Protein AF-0000000085165225 (afdb_homodimer)

Solvent-accessible surface area (backbone atoms only — not comparable to full-atom values): 16346 Å² total; per-residue (Å²): 135,84,79,73,73,76,76,68,73,72,65,76,72,66,57,70,46,55,70,82,42,48,64,62,47,50,53,52,46,46,67,72,55,50,45,78,75,79,65,46,76,49,80,53,98,67,24,43,34,37,38,36,24,29,80,88,21,56,35,37,40,34,34,49,60,75,48,52,82,24,38,42,39,34,35,24,72,33,42,73,58,83,55,84,56,50,56,62,51,43,52,52,45,26,41,41,27,50,69,76,41,55,67,34,31,53,18,34,56,91,61,19,35,27,34,36,33,46,43,55,41,54,68,55,32,54,67,53,55,46,46,53,53,49,51,43,41,49,50,28,37,60,40,26,60,52,49,35,56,74,46,65,101,136,80,80,72,74,74,75,67,71,74,65,76,70,66,56,70,48,56,69,82,41,48,65,60,49,50,52,52,46,46,66,72,54,48,45,78,75,78,66,45,76,49,79,54,97,65,24,44,33,36,37,38,24,30,80,88,21,56,34,37,40,33,35,48,59,73,46,51,85,24,37,43,40,34,36,24,72,32,40,73,57,83,54,83,55,51,56,62,51,43,53,50,44,27,40,41,28,51,67,76,42,56,64,33,33,52,18,34,57,92,59,20,36,26,34,37,34,43,42,56,40,54,71,54,31,56,67,52,55,46,47,53,52,50,51,42,40,50,51,29,36,61,41,25,59,53,49,34,57,74,47,66,100

Foldseek 3Di:
DPCPPPPPPPPPPPLQPQLVCLVVLLVVLQVVQADDDDKDWDADCQAIKIWGAHAPWIKMWGWSDRDQQTKIKIKTFQAADDWDCVVVVVVVQVVCQPPVLPQWGWDDDPRTIMIMHMDGNRPDGSVNSSVRNVSRNVVSNVRSVVVCVVTVD/DPCPPPPPPPPPPPLQPQLVCLVVLLVVLQVVAADDDDKDWDADCQAIKIWGAHAPWIKMWGWSDRDQQTKIKIKTFQAADDWDCVVVVVVVQVVCQPPVLPQWGWDDDPRTIMIMHMDGNRPDGSVNSSVRNVSRNVVSNVRSVVVCVVTVD

Sequence (306 aa):
MTMVSEVQPVSPASLDAPLENAVEIIETVISSLHQGDAPLVGQTDSGKIWMFRYGSAEVFVQLSGHTEEDFLTIWSPVLPLPVADELALYRKLLTLNWLTTFEAHFAIAEEQVQVVASRTLGGITAGEISRLITIVATLADDYDDALRAEFKGMTMVSEVQPVSPASLDAPLENAVEIIETVISSLHQGDAPLVGQTDSGKIWMFRYGSAEVFVQLSGHTEEDFLTIWSPVLPLPVADELALYRKLLTLNWLTTFEAHFAIAEEQVQVVASRTLGGITAGEISRLITIVATLADDYDDALRAEFKG

Secondary structure (DSSP, 8-state):
--------------S---GGGHHHHHHHHHHHH--SSPPEEEEETTEEEEEEEETTEEEEEEE--SSTTSEEEEEEEEEESP-TTHHHHHHHHHHHTTTTTTT-EEEEETTEEEEEEEEESTT--HHHHHHHHHHHHHHHHHHHHHHHHHHT-/--------------S---GGGHHHHHHHHHHHH--SSPPEEEEETTEEEEEEEETTEEEEEEE--SSTTSEEEEEEEEEESP-TTHHHHHHHHHHHTTTTTTT-EEEEETTEEEEEEEEESTT--HHHHHHHHHHHHHHHHHHHHHHHHHHT-

Structure (mmCIF, N/CA/C/O backbone):
data_AF-0000000085165225-model_v1
#
loop_
_entity.id
_entity.type
_entity.pdbx_description
1 polymer 'Tll0839 protein'
#
loop_
_atom_site.group_PDB
_atom_site.id
_atom_site.type_symbol
_atom_site.label_atom_id
_atom_site.label_alt_id
_atom_site.label_comp_id
_atom_site.label_asym_id
_atom_site.label_entity_id
_atom_site.label_seq_id
_atom_site.pdbx_PDB_ins_code
_atom_site.Cartn_x
_atom_site.Cartn_y
_atom_site.Cartn_z
_atom_site.occupancy
_atom_site.B_iso_or_equiv
_atom_site.auth_seq_id
_atom_site.auth_comp_id
_atom_site.auth_asym_id
_atom_site.auth_atom_id
_atom_site.pdbx_PDB_model_num
ATOM 1 N N . MET A 1 1 ? -52.688 -17.031 -25.219 1 33.97 1 MET A N 1
ATOM 2 C CA . MET A 1 1 ? -52.312 -16.047 -24.203 1 33.97 1 MET A CA 1
ATOM 3 C C . MET A 1 1 ? -51 -16.391 -23.531 1 33.97 1 MET A C 1
ATOM 5 O O . MET A 1 1 ? -50.875 -17.391 -22.844 1 33.97 1 MET A O 1
ATOM 9 N N . THR A 1 2 ? -49.844 -16.078 -24.25 1 37.28 2 THR A N 1
ATOM 10 C CA . THR A 1 2 ? -48.438 -16.469 -24.016 1 37.28 2 THR A CA 1
ATOM 11 C C . THR A 1 2 ? -47.938 -15.844 -22.719 1 37.28 2 THR A C 1
ATOM 13 O O . THR A 1 2 ? -47.969 -14.617 -22.547 1 37.28 2 THR A O 1
ATOM 16 N N . MET A 1 3 ? -48.094 -16.484 -21.578 1 30.66 3 MET A N 1
ATOM 17 C CA . MET A 1 3 ? -47.656 -16.078 -20.25 1 30.66 3 MET A CA 1
ATOM 18 C C . MET A 1 3 ? -46.188 -15.648 -20.25 1 30.66 3 MET A C 1
ATOM 20 O O . MET A 1 3 ? -45.312 -16.469 -20.438 1 30.66 3 MET A O 1
ATOM 24 N N . VAL A 1 4 ? -45.875 -14.5 -20.891 1 41.03 4 VAL A N 1
ATOM 25 C CA . VAL A 1 4 ? -44.5 -13.961 -20.781 1 41.03 4 VAL A CA 1
ATOM 26 C C . VAL A 1 4 ? -44.125 -13.797 -19.312 1 41.03 4 VAL A C 1
ATOM 28 O O . VAL A 1 4 ? -44.844 -13.156 -18.547 1 41.03 4 VAL A O 1
ATOM 31 N N . SER A 1 5 ? -43.656 -14.812 -18.734 1 38.78 5 SER A N 1
ATOM 32 C CA . SER A 1 5 ? -43.125 -14.758 -17.375 1 38.78 5 SER A CA 1
ATOM 33 C C . SER A 1 5 ? -42.25 -13.531 -17.172 1 38.78 5 SER A C 1
ATOM 35 O O . SER A 1 5 ? -41.406 -13.219 -18.016 1 38.78 5 SER A O 1
ATOM 37 N N . GLU A 1 6 ? -42.719 -12.508 -16.484 1 35.16 6 GLU A N 1
ATOM 38 C CA . GLU A 1 6 ? -42 -11.297 -16.109 1 35.16 6 GLU A CA 1
ATOM 39 C C . GLU A 1 6 ? -40.625 -11.617 -15.562 1 35.16 6 GLU A C 1
ATOM 41 O O . GLU A 1 6 ? -40.469 -12.367 -14.594 1 35.16 6 GLU A O 1
ATOM 46 N N . VAL A 1 7 ? -39.594 -11.602 -16.359 1 37.59 7 VAL A N 1
ATOM 47 C CA . VAL A 1 7 ? -38.219 -11.695 -15.906 1 37.59 7 VAL A CA 1
ATOM 48 C C . VAL A 1 7 ? -38 -10.734 -14.742 1 37.59 7 VAL A C 1
ATOM 50 O O . VAL A 1 7 ? -38.281 -9.539 -14.844 1 37.59 7 VAL A O 1
ATOM 53 N N . GLN A 1 8 ? -38.312 -11.102 -13.57 1 39.06 8 GLN A N 1
ATOM 54 C CA . GLN A 1 8 ? -38 -10.266 -12.406 1 39.06 8 GLN A CA 1
ATOM 55 C C . GLN A 1 8 ? -36.594 -9.711 -12.469 1 39.06 8 GLN A C 1
ATOM 57 O O . GLN A 1 8 ? -35.656 -10.406 -12.883 1 39.06 8 GLN A O 1
ATOM 62 N N . PRO A 1 9 ? -36.469 -8.43 -12.648 1 34.47 9 PRO A N 1
ATOM 63 C CA . PRO A 1 9 ? -35.125 -7.859 -12.641 1 34.47 9 PRO A CA 1
ATOM 64 C C . PRO A 1 9 ? -34.25 -8.438 -11.531 1 34.47 9 PRO A C 1
ATOM 66 O O . PRO A 1 9 ? -34.75 -8.773 -10.453 1 34.47 9 PRO A O 1
ATOM 69 N N . VAL A 1 10 ? -33.281 -9.227 -11.828 1 37.19 10 VAL A N 1
ATOM 70 C CA . VAL A 1 10 ? -32.312 -9.641 -10.828 1 37.19 10 VAL A CA 1
ATOM 71 C C . VAL A 1 10 ? -32.031 -8.484 -9.875 1 37.19 10 VAL A C 1
ATOM 73 O O . VAL A 1 10 ? -32 -7.32 -10.281 1 37.19 10 VAL A O 1
ATOM 76 N N . SER A 1 11 ? -32.719 -8.445 -8.789 1 38.88 11 SER A N 1
ATOM 77 C CA . SER A 1 11 ? -32.344 -7.461 -7.777 1 38.88 11 SER A CA 1
ATOM 78 C C . SER A 1 11 ? -30.859 -7.156 -7.816 1 38.88 11 SER A C 1
ATOM 80 O O . SER A 1 11 ? -30.031 -8.055 -8.047 1 38.88 11 SER A O 1
ATOM 82 N N . PRO A 1 12 ? -30.469 -5.965 -8.094 1 35.5 12 PRO A N 1
ATOM 83 C CA . PRO A 1 12 ? -29.016 -5.719 -8.023 1 35.5 12 PRO A CA 1
ATOM 84 C C . PRO A 1 12 ? -28.359 -6.477 -6.875 1 35.5 12 PRO A C 1
ATOM 86 O O . PRO A 1 12 ? -28.844 -6.438 -5.738 1 35.5 12 PRO A O 1
ATOM 89 N N . ALA A 1 13 ? -27.906 -7.633 -6.988 1 38.22 13 ALA A N 1
ATOM 90 C CA . ALA A 1 13 ? -27.078 -8.281 -5.98 1 38.22 13 ALA A CA 1
ATOM 91 C C . ALA A 1 13 ? -26.359 -7.25 -5.113 1 38.22 13 ALA A C 1
ATOM 93 O O . ALA A 1 13 ? -25.625 -6.406 -5.629 1 38.22 13 ALA A O 1
ATOM 94 N N . SER A 1 14 ? -26.891 -6.598 -4.152 1 39.88 14 SER A N 1
ATOM 95 C CA . SER A 1 14 ? -26.234 -5.641 -3.268 1 39.88 14 SER A CA 1
ATOM 96 C C . SER A 1 14 ? -24.781 -6.008 -3.043 1 39.88 14 SER A C 1
ATOM 98 O O . SER A 1 14 ? -24.469 -7.082 -2.518 1 39.88 14 SER A O 1
ATOM 100 N N . LEU A 1 15 ? -23.875 -5.785 -3.938 1 42.41 15 LEU A N 1
ATOM 101 C CA . LEU A 1 15 ? -22.422 -5.906 -3.932 1 42.41 15 LEU A CA 1
ATOM 102 C C . LEU A 1 15 ? -21.859 -5.691 -2.529 1 42.41 15 LEU A C 1
ATOM 104 O O . LEU A 1 15 ? -20.656 -5.664 -2.34 1 42.41 15 LEU A O 1
ATOM 108 N N . ASP A 1 16 ? -22.688 -5.105 -1.683 1 46.62 16 ASP A N 1
ATOM 109 C CA . ASP A 1 16 ? -22.188 -5.062 -0.314 1 46.62 16 ASP A CA 1
ATOM 110 C C . ASP A 1 16 ? -22.203 -6.453 0.322 1 46.62 16 ASP A C 1
ATOM 112 O O . ASP A 1 16 ? -23.188 -6.844 0.944 1 46.62 16 ASP A O 1
ATOM 116 N N . ALA A 1 17 ? -21.75 -7.426 -0.299 1 52.69 17 ALA A N 1
ATOM 117 C CA . ALA A 1 17 ? -21.734 -8.766 0.287 1 52.69 17 ALA A CA 1
ATOM 118 C C . ALA A 1 17 ? -21.172 -8.742 1.704 1 52.69 17 ALA A C 1
ATOM 120 O O . ALA A 1 17 ? -20.156 -8.086 1.964 1 52.69 17 ALA A O 1
ATOM 121 N N . PRO A 1 18 ? -22 -9.148 2.6 1 61.16 18 PRO A N 1
ATOM 122 C CA . PRO A 1 18 ? -21.484 -9.258 3.967 1 61.16 18 PRO A CA 1
ATOM 123 C C . PRO A 1 18 ? -20.109 -9.922 4.023 1 61.16 18 PRO A C 1
ATOM 125 O O . PRO A 1 18 ? -19.75 -10.703 3.137 1 61.16 18 PRO A O 1
ATOM 128 N N . LEU A 1 19 ? -19.234 -9.375 4.84 1 70.56 19 LEU A N 1
ATOM 129 C CA . LEU A 1 19 ? -17.938 -9.992 5.133 1 70.56 19 LEU A CA 1
ATOM 130 C C . LEU A 1 19 ? -18.031 -11.508 5.047 1 70.56 19 LEU A C 1
ATOM 132 O O . LEU A 1 19 ? -17.062 -12.18 4.684 1 70.56 19 LEU A O 1
ATOM 136 N N . GLU A 1 20 ? -19.312 -11.953 5.066 1 73.44 20 GLU A N 1
ATOM 137 C CA . GLU A 1 20 ? -19.531 -13.398 5.113 1 73.44 20 GLU A CA 1
ATOM 138 C C . GLU A 1 20 ? -19.344 -14.023 3.736 1 73.44 20 GLU A C 1
ATOM 140 O O . GLU A 1 20 ? -19.062 -15.219 3.627 1 73.44 20 GLU A O 1
ATOM 145 N N . ASN A 1 21 ? -19.312 -13.195 2.797 1 90.62 21 ASN A N 1
ATOM 146 C CA . ASN A 1 21 ? -19.234 -13.742 1.447 1 90.62 21 ASN A CA 1
ATOM 147 C C . ASN A 1 21 ? -17.859 -13.516 0.822 1 90.62 21 ASN A C 1
ATOM 149 O O . ASN A 1 21 ? -17.703 -13.672 -0.389 1 90.62 21 ASN A O 1
ATOM 153 N N . ALA A 1 22 ? -16.891 -13.203 1.632 1 96.12 22 ALA A N 1
ATOM 154 C CA . ALA A 1 22 ? -15.57 -12.883 1.107 1 96.12 22 ALA A CA 1
ATOM 155 C C . ALA A 1 22 ? -14.938 -14.102 0.433 1 96.12 22 ALA A C 1
ATOM 157 O O . ALA A 1 22 ? -14.312 -13.977 -0.622 1 96.12 22 ALA A O 1
ATOM 158 N N . VAL A 1 23 ? -15.195 -15.234 0.959 1 96.75 23 VAL A N 1
ATOM 159 C CA . VAL A 1 23 ? -14.625 -16.469 0.427 1 96.75 23 VAL A CA 1
ATOM 160 C C . VAL A 1 23 ? -15.172 -16.719 -0.978 1 96.75 23 VAL A C 1
ATOM 162 O O . VAL A 1 23 ? -14.406 -17 -1.906 1 96.75 23 VAL A O 1
ATOM 165 N N . GLU A 1 24 ? -16.453 -16.609 -1.104 1 96.62 24 GLU A N 1
ATOM 166 C CA . GLU A 1 24 ? -17.078 -16.844 -2.4 1 96.62 24 GLU A CA 1
ATOM 167 C C . GLU A 1 24 ? -16.609 -15.82 -3.436 1 96.62 24 GLU A C 1
ATOM 169 O O . GLU A 1 24 ? -16.375 -16.172 -4.598 1 96.62 24 GLU A O 1
ATOM 174 N N . ILE A 1 25 ? -16.469 -14.617 -3.014 1 97.75 25 ILE A N 1
ATOM 175 C CA . ILE A 1 25 ? -16.031 -13.555 -3.906 1 97.75 25 ILE A CA 1
ATOM 176 C C . ILE A 1 25 ? -14.586 -13.812 -4.352 1 97.75 25 ILE A C 1
ATOM 178 O O . ILE A 1 25 ? -14.273 -13.734 -5.543 1 97.75 25 ILE A O 1
ATOM 182 N N . ILE A 1 26 ? -13.711 -14.172 -3.398 1 98.25 26 ILE A N 1
ATOM 183 C CA . ILE A 1 26 ? -12.312 -14.453 -3.695 1 98.25 26 ILE A CA 1
ATOM 184 C C . ILE A 1 26 ? -12.219 -15.609 -4.691 1 98.25 26 ILE A C 1
ATOM 186 O O . ILE A 1 26 ? -11.508 -15.516 -5.695 1 98.25 26 ILE A O 1
ATOM 190 N N . GLU A 1 27 ? -12.961 -16.609 -4.441 1 97.44 27 GLU A N 1
ATOM 191 C CA . GLU A 1 27 ? -12.914 -17.797 -5.305 1 97.44 27 GLU A CA 1
ATOM 192 C C . GLU A 1 27 ? -13.445 -17.469 -6.699 1 97.44 27 GLU A C 1
ATOM 194 O O . GLU A 1 27 ? -12.914 -17.953 -7.699 1 97.44 27 GLU A O 1
ATOM 199 N N . THR A 1 28 ? -14.445 -16.641 -6.785 1 97.19 28 THR A N 1
ATOM 200 C CA . THR A 1 28 ? -14.984 -16.203 -8.07 1 97.19 28 THR A CA 1
ATOM 201 C C . THR A 1 28 ? -13.945 -15.398 -8.844 1 97.19 28 THR A C 1
ATOM 203 O O . THR A 1 28 ? -13.734 -15.625 -10.039 1 97.19 28 THR A O 1
ATOM 206 N N . VAL A 1 29 ? -13.266 -14.469 -8.148 1 98.25 29 VAL A N 1
ATOM 207 C CA . VAL A 1 29 ? -12.25 -13.633 -8.789 1 98.25 29 VAL A CA 1
ATOM 208 C C . VAL A 1 29 ? -11.086 -14.508 -9.258 1 98.25 29 VAL A C 1
ATOM 210 O O . VAL A 1 29 ? -10.617 -14.375 -10.391 1 98.25 29 VAL A O 1
ATOM 213 N N . ILE A 1 30 ? -10.656 -15.43 -8.422 1 98.12 30 ILE A N 1
ATOM 214 C CA . ILE A 1 30 ? -9.547 -16.312 -8.758 1 98.12 30 ILE A CA 1
ATOM 215 C C . ILE A 1 30 ? -9.898 -17.156 -9.977 1 98.12 30 ILE A C 1
ATOM 217 O O . ILE A 1 30 ? -9.086 -17.328 -10.883 1 98.12 30 ILE A O 1
ATOM 221 N N . SER A 1 31 ? -11.094 -17.656 -10.023 1 96.75 31 SER A N 1
ATOM 222 C CA . SER A 1 31 ? -11.539 -18.484 -11.148 1 96.75 31 SER A CA 1
ATOM 223 C C . SER A 1 31 ? -11.508 -17.688 -12.453 1 96.75 31 SER A C 1
ATOM 225 O O . SER A 1 31 ? -11.227 -18.25 -13.516 1 96.75 31 SER A O 1
ATOM 227 N N . SER A 1 32 ? -11.727 -16.453 -12.367 1 96.75 32 SER A N 1
ATOM 228 C CA . SER A 1 32 ? -11.781 -15.602 -13.555 1 96.75 32 SER A CA 1
ATOM 229 C C . SER A 1 32 ? -10.375 -15.242 -14.031 1 96.75 32 SER A C 1
ATOM 231 O O . SER A 1 32 ? -10.164 -14.977 -15.219 1 96.75 32 SER A O 1
ATOM 233 N N . LEU A 1 33 ? -9.406 -15.219 -13.133 1 97.56 33 LEU A N 1
ATOM 234 C CA . LEU A 1 33 ? -8.078 -14.719 -13.453 1 97.56 33 LEU A CA 1
ATOM 235 C C . LEU A 1 33 ? -7.105 -15.867 -13.711 1 97.56 33 LEU A C 1
ATOM 237 O O . LEU A 1 33 ? -6.098 -15.688 -14.398 1 97.56 33 LEU A O 1
ATOM 241 N N . HIS A 1 34 ? -7.355 -16.938 -13.148 1 94.44 34 HIS A N 1
ATOM 242 C CA . HIS A 1 34 ? -6.418 -18.047 -13.133 1 94.44 34 HIS A CA 1
ATOM 243 C C . HIS A 1 34 ? -6.094 -18.516 -14.547 1 94.44 34 HIS A C 1
ATOM 245 O O . HIS A 1 34 ? -6.992 -18.625 -15.391 1 94.44 34 HIS A O 1
ATOM 251 N N . GLN A 1 35 ? -4.766 -18.75 -14.68 1 91.12 35 GLN A N 1
ATOM 252 C CA . GLN A 1 35 ? -4.266 -19.297 -15.938 1 91.12 35 GLN A CA 1
ATOM 253 C C . GLN A 1 35 ? -3.365 -20.5 -15.688 1 91.12 35 GLN A C 1
ATOM 255 O O . GLN A 1 35 ? -2.328 -20.391 -15.031 1 91.12 35 GLN A O 1
ATOM 260 N N . GLY A 1 36 ? -3.816 -21.703 -16.094 1 85.75 36 GLY A N 1
ATOM 261 C CA . GLY A 1 36 ? -3.016 -22.906 -15.898 1 85.75 36 GLY A CA 1
ATOM 262 C C . GLY A 1 36 ? -3.727 -23.969 -15.086 1 85.75 36 GLY A C 1
ATOM 263 O O . GLY A 1 36 ? -4.934 -24.156 -15.234 1 85.75 36 GLY A O 1
ATOM 264 N N . ASP A 1 37 ? -2.816 -24.656 -14.234 1 82.5 37 ASP A N 1
ATOM 265 C CA . ASP A 1 37 ? -3.381 -25.734 -13.414 1 82.5 37 ASP A CA 1
ATOM 266 C C . ASP A 1 37 ? -4.332 -25.172 -12.359 1 82.5 37 ASP A C 1
ATOM 268 O O . ASP A 1 37 ? -4.234 -24 -11.992 1 82.5 37 ASP A O 1
ATOM 272 N N . ALA A 1 38 ? -5.133 -25.969 -11.898 1 81.5 38 ALA A N 1
ATOM 273 C CA . ALA A 1 38 ? -6.172 -25.562 -10.961 1 81.5 38 ALA A CA 1
ATOM 274 C C . ALA A 1 38 ? -5.574 -24.797 -9.781 1 81.5 38 ALA A C 1
ATOM 276 O O . ALA A 1 38 ? -4.516 -25.172 -9.266 1 81.5 38 ALA A O 1
ATOM 277 N N . PRO A 1 39 ? -6.344 -23.797 -9.383 1 87 39 PRO A N 1
ATOM 278 C CA . PRO A 1 39 ? -5.941 -23.094 -8.164 1 87 39 PRO A CA 1
ATOM 279 C C . PRO A 1 39 ? -5.93 -24 -6.934 1 87 39 PRO A C 1
ATOM 281 O O . PRO A 1 39 ? -6.703 -24.953 -6.863 1 87 39 PRO A O 1
ATOM 284 N N . LEU A 1 40 ? -5.035 -23.641 -6.055 1 89.94 40 LEU A N 1
ATOM 285 C CA . LEU A 1 40 ? -4.93 -24.375 -4.801 1 89.94 40 LEU A CA 1
ATOM 286 C C . LEU A 1 40 ? -5.547 -23.594 -3.65 1 89.94 40 LEU A C 1
ATOM 288 O O . LEU A 1 40 ? -5.48 -22.359 -3.631 1 89.94 40 LEU A O 1
ATOM 292 N N . VAL A 1 41 ? -6.227 -24.297 -2.795 1 93.56 41 VAL A N 1
ATOM 293 C CA . VAL A 1 41 ? -6.789 -23.688 -1.59 1 93.56 41 VAL A CA 1
ATOM 294 C C . VAL A 1 41 ? -6.367 -24.5 -0.364 1 93.56 41 VAL A C 1
ATOM 296 O O . VAL A 1 41 ? -6.297 -25.734 -0.417 1 93.56 41 VAL A O 1
ATOM 299 N N . GLY A 1 42 ? -5.977 -23.734 0.65 1 94.12 42 GLY A N 1
ATOM 300 C CA . GLY A 1 42 ? -5.582 -24.391 1.883 1 94.12 42 GLY A CA 1
ATOM 301 C C . GLY A 1 42 ? -5.91 -23.594 3.125 1 94.12 42 GLY A C 1
ATOM 302 O O . GLY A 1 42 ? -6.578 -22.562 3.045 1 94.12 42 GLY A O 1
ATOM 303 N N . GLN A 1 43 ? -5.598 -24.266 4.305 1 92.69 43 GLN A N 1
ATOM 304 C CA . GLN A 1 43 ? -5.719 -23.656 5.621 1 92.69 43 GLN A CA 1
ATOM 305 C C . GLN A 1 43 ? -4.371 -23.625 6.344 1 92.69 43 GLN A C 1
ATOM 307 O O . GLN A 1 43 ? -3.682 -24.641 6.41 1 92.69 43 GLN A O 1
ATOM 312 N N . THR A 1 44 ? -4.047 -22.391 6.809 1 92.19 44 THR A N 1
ATOM 313 C CA . THR A 1 44 ? -2.834 -22.25 7.609 1 92.19 44 THR A CA 1
ATOM 314 C C . THR A 1 44 ? -3.166 -21.703 9 1 92.19 44 THR A C 1
ATOM 316 O O . THR A 1 44 ? -4.332 -21.453 9.305 1 92.19 44 THR A O 1
ATOM 319 N N . ASP A 1 45 ? -2.182 -21.594 9.789 1 93.19 45 ASP A N 1
ATOM 320 C CA . ASP A 1 45 ? -2.371 -20.984 11.109 1 93.19 45 ASP A CA 1
ATOM 321 C C . ASP A 1 45 ? -2.785 -19.516 10.984 1 93.19 45 ASP A C 1
ATOM 323 O O . ASP A 1 45 ? -3.412 -18.969 11.891 1 93.19 45 ASP A O 1
ATOM 327 N N . SER A 1 46 ? -2.533 -18.984 9.844 1 93.12 46 SER A N 1
ATOM 328 C CA . SER A 1 46 ? -2.809 -17.578 9.625 1 93.12 46 SER A CA 1
ATOM 329 C C . SER A 1 46 ? -4.121 -17.375 8.883 1 93.12 46 SER A C 1
ATOM 331 O O . SER A 1 46 ? -4.461 -16.25 8.5 1 93.12 46 SER A O 1
ATOM 333 N N . GLY A 1 47 ? -4.75 -18.484 8.586 1 95.62 47 GLY A N 1
ATOM 334 C CA . GLY A 1 47 ? -6.047 -18.375 7.934 1 95.62 47 GLY A CA 1
ATOM 335 C C . GLY A 1 47 ? -6.121 -19.125 6.621 1 95.62 47 GLY A C 1
ATOM 336 O O . GLY A 1 47 ? -5.309 -20.016 6.363 1 95.62 47 GLY A O 1
ATOM 337 N N . LYS A 1 48 ? -7.219 -18.859 5.941 1 97.12 48 LYS A N 1
ATOM 338 C CA . LYS A 1 48 ? -7.445 -19.5 4.648 1 97.12 48 LYS A CA 1
ATOM 339 C C . LYS A 1 48 ? -6.543 -18.891 3.574 1 97.12 48 LYS A C 1
ATOM 341 O O . LYS A 1 48 ? -6.355 -17.672 3.523 1 97.12 48 LYS A O 1
ATOM 346 N N . ILE A 1 49 ? -6.012 -19.812 2.693 1 98.31 49 ILE A N 1
ATOM 347 C CA . ILE A 1 49 ? -5.055 -19.328 1.701 1 98.31 49 ILE A CA 1
ATOM 348 C C . ILE A 1 49 ? -5.348 -19.984 0.349 1 98.31 49 ILE A C 1
ATOM 350 O O . ILE A 1 49 ? -5.699 -21.156 0.281 1 98.31 49 ILE A O 1
ATOM 354 N N . TRP A 1 50 ? -5.246 -19.172 -0.738 1 98.06 50 TRP A N 1
ATOM 355 C CA . TRP A 1 50 ? -5.352 -19.609 -2.125 1 98.06 50 TRP A CA 1
ATOM 356 C C . TRP A 1 50 ? -4.062 -19.328 -2.887 1 98.06 50 TRP A C 1
ATOM 358 O O . TRP A 1 50 ? -3.355 -18.359 -2.584 1 98.06 50 TRP A O 1
ATOM 368 N N . MET A 1 51 ? -3.842 -20.172 -3.838 1 98.06 51 MET A N 1
ATOM 369 C CA . MET A 1 51 ? -2.764 -19.953 -4.801 1 98.06 51 MET A CA 1
ATOM 370 C C . MET A 1 51 ? -3.271 -20.109 -6.23 1 98.06 51 MET A C 1
ATOM 372 O O . MET A 1 51 ? -4.008 -21.047 -6.531 1 98.06 51 MET A O 1
ATOM 376 N N . PHE A 1 52 ? -2.924 -19.172 -7.078 1 98.12 52 PHE A N 1
ATOM 377 C CA . PHE A 1 52 ? -3.287 -19.281 -8.484 1 98.12 52 PHE A CA 1
ATOM 378 C C . PHE A 1 52 ? -2.217 -18.656 -9.375 1 98.12 52 PHE A C 1
ATOM 380 O O . PHE A 1 52 ? -1.305 -17.984 -8.883 1 98.12 52 PHE A O 1
ATOM 387 N N . ARG A 1 53 ? -2.355 -18.906 -10.617 1 97.69 53 ARG A N 1
ATOM 388 C CA . ARG A 1 53 ? -1.399 -18.391 -11.594 1 97.69 53 ARG A CA 1
ATOM 389 C C . ARG A 1 53 ? -2.057 -17.375 -12.516 1 97.69 53 ARG A C 1
ATOM 391 O O . ARG A 1 53 ? -3.182 -17.578 -12.977 1 97.69 53 ARG A O 1
ATOM 398 N N . TYR A 1 54 ? -1.334 -16.391 -12.758 1 98.25 54 TYR A N 1
ATOM 399 C CA . TYR A 1 54 ? -1.694 -15.375 -13.742 1 98.25 54 TYR A CA 1
ATOM 400 C C . TYR A 1 54 ? -0.499 -15.008 -14.617 1 98.25 54 TYR A C 1
ATOM 402 O O . TYR A 1 54 ? 0.451 -14.375 -14.148 1 98.25 54 TYR A O 1
ATOM 410 N N . GLY A 1 55 ? -0.581 -15.391 -15.891 1 97.25 55 GLY A N 1
ATOM 411 C CA . GLY A 1 55 ? 0.637 -15.32 -16.688 1 97.25 55 GLY A CA 1
ATOM 412 C C . GLY A 1 55 ? 1.782 -16.125 -16.094 1 97.25 55 GLY A C 1
ATOM 413 O O . GLY A 1 55 ? 1.628 -17.297 -15.789 1 97.25 55 GLY A O 1
ATOM 414 N N . SER A 1 56 ? 2.9 -15.477 -15.906 1 96.38 56 SER A N 1
ATOM 415 C CA . SER A 1 56 ? 4.074 -16.141 -15.359 1 96.38 56 SER A CA 1
ATOM 416 C C . SER A 1 56 ? 4.117 -16.016 -13.836 1 96.38 56 SER A C 1
ATOM 418 O O . SER A 1 56 ? 5.008 -16.578 -13.188 1 96.38 56 SER A O 1
ATOM 420 N N . ALA A 1 57 ? 3.141 -15.383 -13.258 1 97.5 57 ALA A N 1
ATOM 421 C CA . ALA A 1 57 ? 3.209 -15.078 -11.828 1 97.5 57 ALA A CA 1
ATOM 422 C C . ALA A 1 57 ? 2.391 -16.078 -11.016 1 97.5 57 ALA A C 1
ATOM 424 O O . ALA A 1 57 ? 1.279 -16.438 -11.406 1 97.5 57 ALA A O 1
ATOM 425 N N . GLU A 1 58 ? 2.961 -16.516 -9.883 1 97.62 58 GLU A N 1
ATOM 426 C CA . GLU A 1 58 ? 2.217 -17.203 -8.836 1 97.62 58 GLU A CA 1
ATOM 427 C C . GLU A 1 58 ? 1.69 -16.219 -7.797 1 97.62 58 GLU A C 1
ATOM 429 O O . GLU A 1 58 ? 2.463 -15.469 -7.195 1 97.62 58 GLU A O 1
ATOM 434 N N . VAL A 1 59 ? 0.346 -16.25 -7.594 1 98.69 59 VAL A N 1
ATOM 435 C CA . VAL A 1 59 ? -0.276 -15.266 -6.719 1 98.69 59 VAL A CA 1
ATOM 436 C C . VAL A 1 59 ? -0.92 -15.961 -5.523 1 98.69 59 VAL A C 1
ATOM 438 O O . VAL A 1 59 ? -1.567 -17 -5.676 1 98.69 59 VAL A O 1
ATOM 441 N N . PHE A 1 60 ? -0.784 -15.367 -4.359 1 98.75 60 PHE A N 1
ATOM 442 C CA . PHE A 1 60 ? -1.343 -15.883 -3.115 1 98.75 60 PHE A CA 1
ATOM 443 C C . PHE A 1 60 ? -2.385 -14.922 -2.553 1 98.75 60 PHE A C 1
ATOM 445 O O . PHE A 1 60 ? -2.203 -13.703 -2.604 1 98.75 60 PHE A O 1
ATOM 452 N N . VAL A 1 61 ? -3.455 -15.461 -2.064 1 98.81 61 VAL A N 1
ATOM 453 C CA . VAL A 1 61 ? -4.523 -14.727 -1.399 1 98.81 61 VAL A CA 1
ATOM 454 C C . VAL A 1 61 ? -4.805 -15.344 -0.032 1 98.81 61 VAL A C 1
ATOM 456 O O . VAL A 1 61 ? -5.016 -16.547 0.078 1 98.81 61 VAL A O 1
ATOM 459 N N . GLN A 1 62 ? -4.773 -14.469 0.974 1 98.56 62 GLN A N 1
ATOM 460 C CA . GLN A 1 62 ? -4.992 -15.031 2.305 1 98.56 62 GLN A CA 1
ATOM 461 C C . GLN A 1 62 ? -6.023 -14.211 3.08 1 98.56 62 GLN A C 1
ATOM 463 O O . GLN A 1 62 ? -5.984 -12.977 3.066 1 98.56 62 GLN A O 1
ATOM 468 N N . LEU A 1 63 ? -6.938 -14.867 3.637 1 97.88 63 LEU A N 1
ATOM 469 C CA . LEU A 1 63 ? -7.855 -14.32 4.633 1 97.88 63 LEU A CA 1
ATOM 470 C C . LEU A 1 63 ? -7.477 -14.781 6.035 1 97.88 63 LEU A C 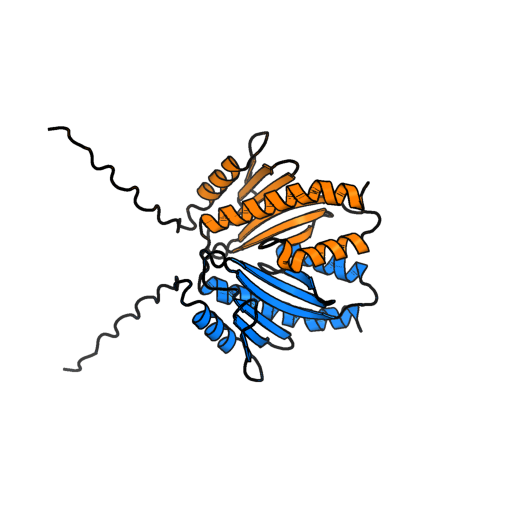1
ATOM 472 O O . LEU A 1 63 ? -7.461 -15.984 6.312 1 97.88 63 LEU A O 1
ATOM 476 N N . SER A 1 64 ? -7.23 -13.781 6.922 1 97.38 64 SER A N 1
ATOM 477 C CA . SER A 1 64 ? -6.785 -14.172 8.258 1 97.38 64 SER A CA 1
ATOM 478 C C . SER A 1 64 ? -7.961 -14.547 9.148 1 97.38 64 SER A C 1
ATOM 480 O O . SER A 1 64 ? -7.777 -15.133 10.211 1 97.38 64 SER A O 1
ATOM 482 N N . GLY A 1 65 ? -9.156 -14.211 8.789 1 95.25 65 GLY A N 1
ATOM 483 C CA . GLY A 1 65 ? -10.406 -14.461 9.5 1 95.25 65 GLY A CA 1
ATOM 484 C C . GLY A 1 65 ? -11.609 -13.812 8.844 1 95.25 65 GLY A C 1
ATOM 485 O O . GLY A 1 65 ? -11.617 -13.609 7.625 1 95.25 65 GLY A O 1
ATOM 486 N N . HIS A 1 66 ? -12.633 -13.57 9.727 1 93.62 66 HIS A N 1
ATOM 487 C CA . HIS A 1 66 ? -13.875 -13.133 9.094 1 93.62 66 HIS A CA 1
ATOM 488 C C . HIS A 1 66 ? -14.461 -11.914 9.812 1 93.62 66 HIS A C 1
ATOM 490 O O . HIS A 1 66 ? -15.617 -11.555 9.586 1 93.62 66 HIS A O 1
ATOM 496 N N . THR A 1 67 ? -13.625 -11.328 10.641 1 95.38 67 THR A N 1
ATOM 497 C CA . THR A 1 67 ? -14.102 -10.133 11.328 1 95.38 67 THR A CA 1
ATOM 498 C C . THR A 1 67 ? -13.562 -8.867 10.656 1 95.38 67 THR A C 1
ATOM 500 O O . THR A 1 67 ? -12.656 -8.938 9.828 1 95.38 67 THR A O 1
ATOM 503 N N . GLU A 1 68 ? -14.062 -7.75 11.055 1 95.38 68 GLU A N 1
ATOM 504 C CA . GLU A 1 68 ? -13.648 -6.477 10.469 1 95.38 68 GLU A CA 1
ATOM 505 C C . GLU A 1 68 ? -12.18 -6.195 10.734 1 95.38 68 GLU A C 1
ATOM 507 O O . GLU A 1 68 ? -11.531 -5.469 9.969 1 95.38 68 GLU A O 1
ATOM 512 N N . GLU A 1 69 ? -11.688 -6.828 11.805 1 95.5 69 GLU A N 1
ATOM 513 C CA . GLU A 1 69 ? -10.312 -6.562 12.195 1 95.5 69 GLU A CA 1
ATOM 514 C C . GLU A 1 69 ? -9.344 -7.516 11.5 1 95.5 69 GLU A C 1
ATOM 516 O O . GLU A 1 69 ? -8.133 -7.301 11.516 1 95.5 69 GLU A O 1
ATOM 521 N N . ASP A 1 70 ? -9.93 -8.523 10.859 1 97.19 70 ASP A N 1
ATOM 522 C CA . ASP A 1 70 ? -9.094 -9.469 10.125 1 97.19 70 ASP A CA 1
ATOM 523 C C . ASP A 1 70 ? -8.625 -8.859 8.797 1 97.19 70 ASP A C 1
ATOM 525 O O . ASP A 1 70 ? -9.148 -7.836 8.359 1 97.19 70 ASP A O 1
ATOM 529 N N . PHE A 1 71 ? -7.605 -9.516 8.164 1 97.75 71 PHE A N 1
ATOM 530 C CA . PHE A 1 71 ? -6.965 -8.93 6.996 1 97.75 71 PHE A CA 1
ATOM 531 C C . PHE A 1 71 ? -7.18 -9.805 5.766 1 97.75 71 PHE A C 1
ATOM 533 O O . PHE A 1 71 ? -7.211 -11.031 5.867 1 97.75 71 PHE A O 1
ATOM 540 N N . LEU A 1 72 ? -7.332 -9.125 4.637 1 98.44 72 LEU A N 1
ATOM 541 C CA . LEU A 1 72 ? -7.055 -9.695 3.322 1 98.44 72 LEU A CA 1
ATOM 542 C C . LEU A 1 72 ? -5.66 -9.305 2.846 1 98.44 72 LEU A C 1
ATOM 544 O O . LEU A 1 72 ? -5.332 -8.117 2.773 1 98.44 72 LEU A O 1
ATOM 548 N N . THR A 1 73 ? -4.828 -10.297 2.594 1 98.88 73 THR A N 1
ATOM 549 C CA . THR A 1 73 ? -3.488 -10.078 2.066 1 98.88 73 THR A CA 1
ATOM 550 C C . THR A 1 73 ? -3.299 -10.812 0.743 1 98.88 73 THR A C 1
ATOM 552 O O . THR A 1 73 ? -3.58 -12.008 0.645 1 98.88 73 THR A O 1
ATOM 555 N N . ILE A 1 74 ? -2.9 -10.094 -0.299 1 98.94 74 ILE A N 1
ATOM 556 C CA . ILE A 1 74 ? -2.557 -10.656 -1.602 1 98.94 74 ILE A CA 1
ATOM 557 C C . ILE A 1 74 ? -1.091 -10.367 -1.917 1 98.94 74 ILE A C 1
ATOM 559 O O . ILE A 1 74 ? -0.62 -9.242 -1.721 1 98.94 74 ILE A O 1
ATOM 563 N N . TRP A 1 75 ? -0.323 -11.375 -2.338 1 98.94 75 TRP A N 1
ATOM 564 C CA . TRP A 1 75 ? 1.063 -11.078 -2.682 1 98.94 75 TRP A CA 1
ATOM 565 C C . TRP A 1 75 ? 1.588 -12.055 -3.727 1 98.94 75 TRP A C 1
ATOM 567 O O . TRP A 1 75 ? 0.934 -13.055 -4.035 1 98.94 75 TRP A O 1
ATOM 577 N N . SER A 1 76 ? 2.689 -11.742 -4.289 1 98.94 76 SER A N 1
ATOM 578 C CA . SER A 1 76 ? 3.387 -12.57 -5.266 1 98.94 76 SER A CA 1
ATOM 579 C C . SER A 1 76 ? 4.895 -12.344 -5.203 1 98.94 76 SER A C 1
ATOM 581 O O . SER A 1 76 ? 5.359 -11.203 -5.203 1 98.94 76 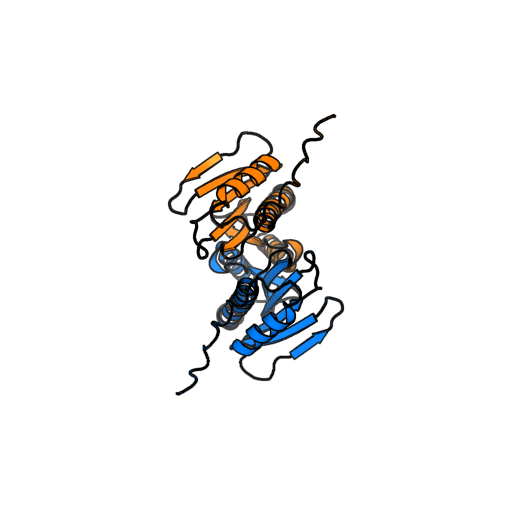SER A O 1
ATOM 583 N N . PRO A 1 77 ? 5.625 -13.43 -5.086 1 98.88 77 PRO A N 1
ATOM 584 C CA . PRO A 1 77 ? 7.07 -13.281 -5.273 1 98.88 77 PRO A CA 1
ATOM 585 C C . PRO A 1 77 ? 7.449 -12.93 -6.711 1 98.88 77 PRO A C 1
ATOM 587 O O . PRO A 1 77 ? 6.977 -13.57 -7.652 1 98.88 77 PRO A O 1
ATOM 590 N N . VAL A 1 78 ? 8.391 -11.906 -6.875 1 98.75 78 VAL A N 1
ATOM 591 C CA . VAL A 1 78 ? 8.648 -11.469 -8.242 1 98.75 78 VAL A CA 1
ATOM 592 C C . VAL A 1 78 ? 10.141 -11.578 -8.547 1 98.75 78 VAL A C 1
ATOM 594 O O . VAL A 1 78 ? 10.539 -11.625 -9.719 1 98.75 78 VAL A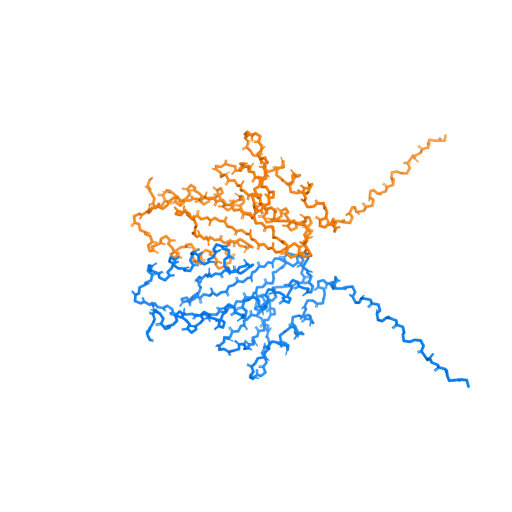 O 1
ATOM 597 N N . LEU A 1 79 ? 11.008 -11.672 -7.543 1 98.81 79 LEU A N 1
ATOM 598 C CA . LEU A 1 79 ? 12.438 -11.758 -7.797 1 98.81 79 LEU A CA 1
ATOM 599 C C . LEU A 1 79 ? 13.18 -12.281 -6.57 1 98.81 79 LEU A C 1
ATOM 601 O O . LEU A 1 79 ? 13.188 -11.641 -5.52 1 98.81 79 LEU A O 1
ATOM 605 N N . PRO A 1 80 ? 13.852 -13.438 -6.656 1 98.62 80 PRO A N 1
ATOM 606 C CA . PRO A 1 80 ? 14.672 -13.906 -5.539 1 98.62 80 PRO A CA 1
ATOM 607 C C . PRO A 1 80 ? 15.922 -13.062 -5.32 1 98.62 80 PRO A C 1
ATOM 609 O O . PRO A 1 80 ? 16.531 -12.602 -6.289 1 98.62 80 PRO A O 1
ATOM 612 N N . LEU A 1 81 ? 16.281 -12.852 -4.137 1 98.5 81 LEU A N 1
ATOM 613 C CA . LEU A 1 81 ? 17.5 -12.164 -3.74 1 98.5 81 LEU A CA 1
ATOM 614 C C . LEU A 1 81 ? 18.578 -13.156 -3.309 1 98.5 81 LEU A C 1
ATOM 616 O O . LEU A 1 81 ? 18.25 -14.266 -2.877 1 98.5 81 LEU A O 1
ATOM 620 N N . PRO A 1 82 ? 19.875 -12.844 -3.422 1 97.69 82 PRO A N 1
ATOM 621 C CA . PRO A 1 82 ? 20.453 -11.547 -3.791 1 97.69 82 PRO A CA 1
ATOM 622 C C . PRO A 1 82 ? 20.594 -11.367 -5.301 1 97.69 82 PRO A C 1
ATOM 624 O O . PRO A 1 82 ? 20.438 -12.336 -6.055 1 97.69 82 PRO A O 1
ATOM 627 N N . VAL A 1 83 ? 20.719 -10.148 -5.711 1 97.94 83 VAL A N 1
ATOM 628 C CA . VAL A 1 83 ? 21.062 -9.789 -7.078 1 97.94 83 VAL A CA 1
ATOM 629 C C . VAL A 1 83 ? 22.344 -8.938 -7.074 1 97.94 83 VAL A C 1
ATOM 631 O O . VAL A 1 83 ? 22.812 -8.531 -6.016 1 97.94 83 VAL A O 1
ATOM 634 N N . ALA A 1 84 ? 22.938 -8.641 -8.234 1 94.69 84 ALA A N 1
ATOM 635 C CA . ALA A 1 84 ? 24.234 -7.984 -8.352 1 94.69 84 ALA A CA 1
ATOM 636 C C . ALA A 1 84 ? 24.141 -6.527 -7.906 1 94.69 84 ALA A C 1
ATOM 638 O O . ALA A 1 84 ? 25 -6.055 -7.148 1 94.69 84 ALA A O 1
ATOM 639 N N . ASP A 1 85 ? 23.172 -5.785 -8.305 1 97.88 85 ASP A N 1
ATOM 640 C CA . ASP A 1 85 ? 23.047 -4.371 -7.969 1 97.88 85 ASP A CA 1
ATOM 641 C C . ASP A 1 85 ? 21.781 -4.117 -7.145 1 97.88 85 ASP A C 1
ATOM 643 O O . ASP A 1 85 ? 20.828 -3.518 -7.637 1 97.88 85 ASP A O 1
ATOM 647 N N . GLU A 1 86 ? 21.906 -4.406 -5.875 1 98.56 86 GLU A N 1
ATOM 648 C CA . GLU A 1 86 ? 20.75 -4.32 -4.988 1 98.56 86 GLU A CA 1
ATOM 649 C C . GLU A 1 86 ? 20.391 -2.867 -4.699 1 98.56 86 GLU A C 1
ATOM 651 O O . GLU A 1 86 ? 19.219 -2.541 -4.516 1 98.56 86 GLU A O 1
ATOM 656 N N . LEU A 1 87 ? 21.391 -1.98 -4.605 1 98.69 87 LEU A N 1
ATOM 657 C CA . LEU A 1 87 ? 21.094 -0.572 -4.371 1 98.69 87 LEU A CA 1
ATOM 658 C C . LEU A 1 87 ? 20.188 -0.017 -5.465 1 98.69 87 LEU A C 1
ATOM 660 O O . LEU A 1 87 ? 19.172 0.62 -5.172 1 98.69 87 LEU A O 1
ATOM 664 N N . ALA A 1 88 ? 20.547 -0.285 -6.711 1 98.69 88 ALA A N 1
ATOM 665 C CA . ALA A 1 88 ? 19.75 0.182 -7.844 1 98.69 88 ALA A CA 1
ATOM 666 C C . ALA A 1 88 ? 18.375 -0.46 -7.836 1 98.69 88 ALA A C 1
ATOM 668 O O . ALA A 1 88 ? 17.375 0.206 -8.109 1 98.69 88 ALA A O 1
ATOM 669 N N . LEU A 1 89 ? 18.281 -1.771 -7.559 1 98.88 89 LEU A N 1
ATOM 670 C CA . LEU A 1 89 ? 17 -2.486 -7.5 1 98.88 89 LEU A CA 1
ATOM 671 C C . LEU A 1 89 ? 16.078 -1.875 -6.449 1 98.88 89 LEU A C 1
ATOM 673 O O . LEU A 1 89 ? 14.93 -1.557 -6.742 1 98.88 89 LEU A O 1
ATOM 677 N N . TYR A 1 90 ? 16.656 -1.69 -5.266 1 98.94 90 TYR A N 1
ATOM 678 C CA . TYR A 1 90 ? 15.812 -1.227 -4.164 1 98.94 90 TYR A CA 1
ATOM 679 C C . TYR A 1 90 ? 15.328 0.198 -4.406 1 98.94 90 TYR A C 1
ATOM 681 O O . TYR A 1 90 ? 14.18 0.532 -4.109 1 98.94 90 TYR A O 1
ATOM 689 N N . ARG A 1 91 ? 16.172 1.048 -4.926 1 98.88 91 ARG A N 1
ATOM 690 C CA . ARG A 1 91 ? 15.75 2.404 -5.262 1 98.88 91 ARG A CA 1
ATOM 691 C C . ARG A 1 91 ? 14.625 2.393 -6.289 1 98.88 91 ARG A C 1
ATOM 693 O O . ARG A 1 91 ? 13.664 3.152 -6.172 1 98.88 91 ARG A O 1
ATOM 700 N N . LYS A 1 92 ? 14.742 1.547 -7.289 1 98.88 92 LYS A N 1
ATOM 701 C CA . LYS A 1 92 ? 13.711 1.417 -8.312 1 98.88 92 LYS A CA 1
ATOM 702 C C . LYS A 1 92 ? 12.383 0.989 -7.699 1 98.88 92 LYS A C 1
ATOM 704 O O . LYS A 1 92 ? 11.336 1.575 -7.992 1 98.88 92 LYS A O 1
ATOM 709 N N . LEU A 1 93 ? 12.445 -0.028 -6.855 1 98.94 93 LEU A N 1
ATOM 710 C CA . LEU A 1 93 ? 11.234 -0.555 -6.234 1 98.94 93 LEU A CA 1
ATOM 711 C C . LEU A 1 93 ? 10.547 0.509 -5.383 1 98.94 93 LEU A C 1
ATOM 713 O O . LEU A 1 93 ? 9.328 0.669 -5.441 1 98.94 93 LEU A O 1
ATOM 717 N N . LEU A 1 94 ? 11.328 1.288 -4.586 1 98.94 94 LEU A N 1
ATOM 718 C CA . LEU A 1 94 ? 10.773 2.316 -3.713 1 98.94 94 LEU A CA 1
ATOM 719 C C . LEU A 1 94 ? 10.227 3.482 -4.527 1 98.94 94 LEU A C 1
ATOM 721 O O . LEU A 1 94 ? 9.234 4.109 -4.133 1 98.94 94 LEU A O 1
ATOM 725 N N . THR A 1 95 ? 10.836 3.734 -5.625 1 98.94 95 THR A N 1
ATOM 726 C CA . THR A 1 95 ? 10.336 4.77 -6.52 1 98.94 95 THR A CA 1
ATOM 727 C C . THR A 1 95 ? 9.016 4.344 -7.156 1 98.94 95 THR A C 1
ATOM 729 O O . THR A 1 95 ? 8.07 5.133 -7.23 1 98.94 95 THR A O 1
ATOM 732 N N . LEU A 1 96 ? 8.906 3.094 -7.574 1 98.88 96 LEU A N 1
ATOM 733 C CA . LEU A 1 96 ? 7.66 2.568 -8.117 1 98.88 96 LEU A CA 1
ATOM 734 C C . LEU A 1 96 ? 6.555 2.596 -7.066 1 98.88 96 LEU A C 1
ATOM 736 O O . LEU A 1 96 ? 5.387 2.803 -7.398 1 98.88 96 LEU A O 1
ATOM 740 N N . ASN A 1 97 ? 6.918 2.393 -5.785 1 98.94 97 ASN A N 1
ATOM 741 C CA . ASN A 1 97 ? 5.969 2.324 -4.68 1 98.94 97 ASN A CA 1
ATOM 742 C C . ASN A 1 97 ? 5.277 3.666 -4.449 1 98.94 97 ASN A C 1
ATOM 744 O O . ASN A 1 97 ? 4.289 3.742 -3.717 1 98.94 97 ASN A O 1
ATOM 748 N N . TRP A 1 98 ? 5.75 4.707 -5.02 1 98.31 98 TRP A N 1
ATOM 749 C CA . TRP A 1 98 ? 5.016 5.957 -4.863 1 98.31 98 TRP A CA 1
ATOM 750 C C . TRP A 1 98 ? 3.602 5.832 -5.414 1 98.31 98 TRP A C 1
ATOM 752 O O . TRP A 1 98 ? 2.676 5.469 -4.688 1 98.31 98 TRP A O 1
ATOM 762 N N . LEU A 1 99 ? 3.408 5.977 -6.672 1 96.81 99 LEU A N 1
ATOM 763 C CA . LEU A 1 99 ? 2.016 5.941 -7.102 1 96.81 99 LEU A CA 1
ATOM 764 C C . LEU A 1 99 ? 1.835 4.98 -8.273 1 96.81 99 LEU A C 1
ATOM 766 O O . LEU A 1 99 ? 0.706 4.648 -8.641 1 96.81 99 LEU A O 1
ATOM 770 N N . THR A 1 100 ? 2.877 4.32 -8.711 1 97.56 100 THR A N 1
ATOM 771 C CA . THR A 1 100 ? 2.814 3.461 -9.883 1 97.56 100 THR A CA 1
ATOM 772 C C . THR A 1 100 ? 2.168 2.121 -9.539 1 97.56 100 THR A C 1
ATOM 774 O O . THR A 1 100 ? 1.632 1.441 -10.414 1 97.56 100 THR A O 1
ATOM 777 N N . THR A 1 101 ? 2.125 1.723 -8.273 1 98.56 101 THR A N 1
ATOM 778 C CA . THR A 1 101 ? 1.678 0.392 -7.879 1 98.56 101 THR A CA 1
ATOM 779 C C . THR A 1 101 ? 0.245 0.436 -7.355 1 98.56 101 THR A C 1
ATOM 781 O O . THR A 1 101 ? -0.254 -0.551 -6.812 1 98.56 101 THR A O 1
ATOM 784 N N . PHE A 1 102 ? -0.394 1.586 -7.457 1 97.81 102 PHE A N 1
ATOM 785 C CA . PHE A 1 102 ? -1.776 1.738 -7.02 1 97.81 102 PHE A CA 1
ATOM 786 C C . PHE A 1 102 ? -1.928 1.339 -5.555 1 97.81 102 PHE A C 1
ATOM 788 O O . PHE A 1 102 ? -1.241 1.877 -4.688 1 97.81 102 PHE A O 1
ATOM 795 N N . GLU A 1 103 ? -2.848 0.443 -5.211 1 98.56 103 GLU A N 1
ATOM 796 C CA . GLU A 1 103 ? -3.127 0.04 -3.834 1 98.56 103 GLU A CA 1
ATOM 797 C C . GLU A 1 103 ? -2.15 -1.037 -3.367 1 98.56 103 GLU A C 1
ATOM 799 O O . GLU A 1 103 ? -2.219 -1.488 -2.221 1 98.56 103 GLU A O 1
ATOM 804 N N . ALA A 1 104 ? -1.254 -1.448 -4.219 1 98.94 104 ALA A N 1
ATOM 805 C CA . ALA A 1 104 ? -0.229 -2.428 -3.867 1 98.94 104 ALA A CA 1
ATOM 806 C C . ALA A 1 104 ? 1.135 -1.762 -3.711 1 98.94 104 ALA A C 1
ATOM 808 O O . ALA A 1 104 ? 1.236 -0.533 -3.711 1 98.94 104 ALA A O 1
ATOM 809 N N . HIS A 1 105 ? 2.143 -2.535 -3.336 1 98.94 105 HIS A N 1
ATOM 810 C CA . HIS A 1 105 ? 3.51 -2.029 -3.258 1 98.94 105 HIS A CA 1
ATOM 811 C C . HIS A 1 105 ? 4.52 -3.174 -3.229 1 98.94 105 HIS A C 1
ATOM 813 O O . HIS A 1 105 ? 4.16 -4.316 -2.936 1 98.94 105 HIS A O 1
ATOM 819 N N . PHE A 1 106 ? 5.719 -2.832 -3.613 1 99 106 PHE A N 1
ATOM 820 C CA . PHE A 1 106 ? 6.816 -3.785 -3.504 1 99 106 PHE A CA 1
ATOM 821 C C . PHE A 1 106 ? 7.344 -3.838 -2.074 1 99 106 PHE A C 1
ATOM 823 O O . PHE A 1 106 ? 7.391 -2.816 -1.386 1 99 106 PHE A O 1
ATOM 830 N N . ALA A 1 107 ? 7.77 -4.988 -1.685 1 99 107 ALA A N 1
ATOM 831 C CA . ALA A 1 107 ? 8.352 -5.273 -0.375 1 99 107 ALA A CA 1
ATOM 832 C C . ALA A 1 107 ? 9.398 -6.383 -0.47 1 99 107 ALA A C 1
ATOM 834 O O . ALA A 1 107 ? 9.609 -6.949 -1.544 1 99 107 ALA A O 1
ATOM 835 N N . ILE A 1 108 ? 10.062 -6.578 0.611 1 98.94 108 ILE A N 1
ATOM 836 C CA . ILE A 1 108 ? 10.969 -7.723 0.714 1 98.94 108 ILE A CA 1
ATOM 837 C C . ILE A 1 108 ? 10.539 -8.609 1.88 1 98.94 108 ILE A C 1
ATOM 839 O O . ILE A 1 108 ? 10.289 -8.125 2.984 1 98.94 108 ILE A O 1
ATOM 843 N N . ALA A 1 109 ? 10.375 -9.844 1.67 1 98.75 109 ALA A N 1
ATOM 844 C CA . ALA A 1 109 ? 10.117 -10.883 2.656 1 98.75 109 ALA A CA 1
ATOM 845 C C . ALA A 1 109 ? 10.633 -12.242 2.174 1 98.75 109 ALA A C 1
ATOM 847 O O . ALA A 1 109 ? 10.562 -12.547 0.982 1 98.75 109 ALA A O 1
ATOM 848 N N . GLU A 1 110 ? 11.203 -12.992 3.104 1 98.06 110 GLU A N 1
ATOM 849 C CA . GLU A 1 110 ? 11.703 -14.328 2.797 1 98.06 110 GLU A CA 1
ATOM 850 C C . GLU A 1 110 ? 12.742 -14.289 1.68 1 98.06 110 GLU A C 1
ATOM 852 O O . GLU A 1 110 ? 12.727 -15.133 0.78 1 98.06 110 GLU A O 1
ATOM 857 N N . GLU A 1 111 ? 13.523 -13.328 1.646 1 98.38 111 GLU A N 1
ATOM 858 C CA . GLU A 1 111 ? 14.625 -13.125 0.709 1 98.38 111 GLU A CA 1
ATOM 859 C C . GLU A 1 111 ? 14.117 -13.078 -0.732 1 98.38 111 GLU A C 1
ATOM 861 O O . GLU A 1 111 ? 14.773 -13.602 -1.638 1 98.38 111 GLU A O 1
ATOM 866 N N . GLN A 1 112 ? 12.922 -12.492 -0.877 1 98.44 112 GLN A N 1
ATOM 867 C CA . GLN A 1 112 ? 12.305 -12.25 -2.176 1 98.44 112 GLN A CA 1
ATOM 868 C C . GLN A 1 112 ? 11.703 -10.844 -2.24 1 98.44 112 GLN A C 1
ATOM 870 O O . GLN A 1 112 ? 11.156 -10.352 -1.253 1 98.44 112 GLN A O 1
ATOM 875 N N . VAL A 1 113 ? 11.844 -10.273 -3.424 1 98.94 113 VAL A N 1
ATOM 876 C CA . VAL A 1 113 ? 10.977 -9.133 -3.699 1 98.94 113 VAL A CA 1
ATOM 877 C C . VAL A 1 113 ? 9.539 -9.609 -3.889 1 98.94 113 VAL A C 1
ATOM 879 O O . VAL A 1 113 ? 9.289 -10.539 -4.66 1 98.94 113 VAL A O 1
ATOM 882 N N . GLN A 1 114 ? 8.688 -9.023 -3.162 1 98.94 114 GLN A N 1
ATOM 883 C CA . GLN A 1 114 ? 7.262 -9.312 -3.244 1 98.94 114 GLN A CA 1
ATOM 884 C C . GLN A 1 114 ? 6.492 -8.102 -3.773 1 98.94 114 GLN A C 1
ATOM 886 O O . GLN A 1 114 ? 6.879 -6.957 -3.531 1 98.94 114 GLN A O 1
ATOM 891 N N . VAL A 1 115 ? 5.457 -8.312 -4.539 1 98.94 115 VAL A N 1
ATOM 892 C CA . VAL A 1 115 ? 4.387 -7.332 -4.656 1 98.94 115 VAL A CA 1
ATOM 893 C C . VAL A 1 115 ? 3.234 -7.703 -3.727 1 98.94 115 VAL A C 1
ATOM 895 O O . VAL A 1 115 ? 2.816 -8.867 -3.682 1 98.94 115 VAL A O 1
ATOM 898 N N . VAL A 1 116 ? 2.713 -6.699 -2.951 1 98.94 116 VAL A N 1
ATOM 899 C CA . VAL A 1 116 ? 1.755 -7.059 -1.911 1 98.94 116 VAL A CA 1
ATOM 900 C C . VAL A 1 116 ? 0.696 -5.965 -1.783 1 98.94 116 VAL A C 1
ATOM 902 O O . VAL A 1 116 ? 0.982 -4.785 -2.004 1 98.94 116 VAL A O 1
ATOM 905 N N . ALA A 1 117 ? -0.507 -6.301 -1.543 1 98.94 117 ALA A N 1
ATOM 906 C CA . ALA A 1 117 ? -1.605 -5.469 -1.062 1 98.94 117 ALA A CA 1
ATOM 907 C C . ALA A 1 117 ? -2.264 -6.086 0.169 1 98.94 117 ALA A C 1
ATOM 909 O O . ALA A 1 117 ? -2.482 -7.297 0.221 1 98.94 117 ALA A O 1
ATOM 910 N N . SER A 1 118 ? -2.521 -5.285 1.175 1 98.75 118 SER A N 1
ATOM 911 C CA . SER A 1 118 ? -3.121 -5.777 2.412 1 98.75 118 SER A CA 1
ATOM 912 C C . SER A 1 118 ? -4.055 -4.734 3.023 1 98.75 118 SER A C 1
ATOM 914 O O . SER A 1 118 ? -3.738 -3.545 3.035 1 98.75 118 SER A O 1
ATOM 916 N N . ARG A 1 119 ? -5.148 -5.137 3.469 1 98.38 119 ARG A N 1
ATOM 917 C CA . ARG A 1 119 ? -6.07 -4.258 4.18 1 98.38 119 ARG A CA 1
ATOM 918 C C . ARG A 1 119 ? -6.973 -5.051 5.121 1 98.38 119 ARG A C 1
ATOM 920 O O . ARG A 1 119 ? -7.152 -6.258 4.941 1 98.38 119 ARG A O 1
ATOM 927 N N . THR A 1 120 ? -7.523 -4.387 6.125 1 97.94 120 THR A N 1
ATOM 928 C CA . THR A 1 120 ? -8.539 -4.988 6.984 1 97.94 120 THR A CA 1
ATOM 929 C C . THR A 1 120 ? -9.828 -5.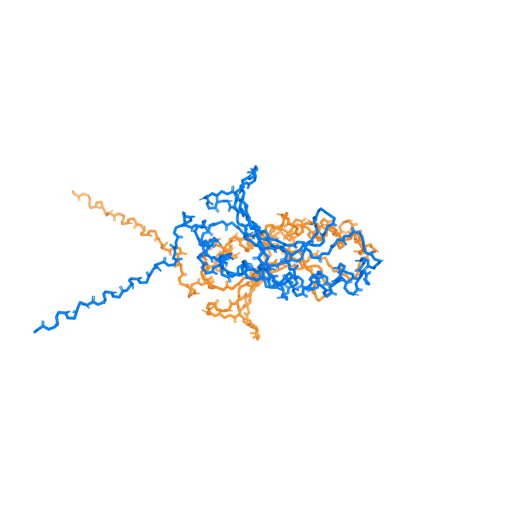246 6.199 1 97.94 120 THR A C 1
ATOM 931 O O . THR A 1 120 ? -10.031 -4.664 5.133 1 97.94 120 THR A O 1
ATOM 934 N N . LEU A 1 121 ? -10.68 -6.051 6.805 1 97.44 121 LEU A N 1
ATOM 935 C CA . LEU A 1 121 ? -11.906 -6.445 6.117 1 97.44 121 LEU A CA 1
ATOM 936 C C . LEU A 1 121 ? -13.016 -5.434 6.371 1 97.44 121 LEU A C 1
ATOM 938 O O . LEU A 1 121 ? -14.047 -5.453 5.691 1 97.44 121 LEU A O 1
ATOM 942 N N . GLY A 1 122 ? -12.766 -4.586 7.32 1 95.44 122 GLY A N 1
ATOM 943 C CA . GLY A 1 122 ? -13.797 -3.596 7.586 1 95.44 122 GLY A CA 1
ATOM 944 C C . GLY A 1 122 ? -14.18 -2.785 6.363 1 95.44 122 GLY A C 1
ATOM 945 O O . GLY A 1 122 ? -13.32 -2.17 5.727 1 95.44 122 GLY A O 1
ATOM 946 N N . GLY A 1 123 ? -15.43 -2.809 5.969 1 93.88 123 GLY A N 1
ATOM 947 C CA . GLY A 1 123 ? -15.938 -1.982 4.883 1 93.88 123 GLY A CA 1
ATOM 948 C C . GLY A 1 123 ? -15.562 -2.502 3.51 1 93.88 123 GLY A C 1
ATOM 949 O O . GLY A 1 123 ? -15.82 -1.848 2.5 1 93.88 123 GLY A O 1
ATOM 950 N N . ILE A 1 124 ? -14.969 -3.613 3.43 1 96.5 124 ILE A N 1
ATOM 951 C CA . ILE A 1 124 ? -14.461 -4.09 2.146 1 96.5 124 ILE A CA 1
ATOM 952 C C . ILE A 1 124 ? -15.633 -4.512 1.258 1 96.5 124 ILE A C 1
ATOM 954 O O . ILE A 1 124 ? -16.609 -5.102 1.738 1 96.5 124 ILE A O 1
ATOM 958 N N . THR A 1 125 ? -15.547 -4.172 -0.071 1 96.25 125 THR A N 1
ATOM 959 C CA . THR A 1 125 ? -16.578 -4.547 -1.04 1 96.25 125 THR A CA 1
ATOM 960 C C . THR A 1 125 ? -16.047 -5.633 -1.982 1 96.25 125 THR A C 1
ATOM 962 O O . THR A 1 125 ? -14.844 -5.867 -2.061 1 96.25 125 THR A O 1
ATOM 965 N N . ALA A 1 126 ? -17 -6.262 -2.662 1 96.81 126 ALA A N 1
ATOM 966 C CA . ALA A 1 126 ? -16.641 -7.238 -3.686 1 96.81 126 ALA A CA 1
ATOM 967 C C . ALA A 1 126 ? -15.742 -6.613 -4.746 1 96.81 126 ALA A C 1
ATOM 969 O O . ALA A 1 126 ? -14.781 -7.238 -5.203 1 96.81 126 ALA A O 1
ATOM 970 N N . GLY A 1 127 ? -16.094 -5.355 -5.137 1 96.81 127 GLY A N 1
ATOM 971 C CA . GLY A 1 127 ? -15.289 -4.645 -6.117 1 96.81 127 GLY A CA 1
ATOM 972 C C . GLY A 1 127 ? -13.859 -4.418 -5.668 1 96.81 127 GLY A C 1
ATOM 973 O O . GLY A 1 127 ? -12.93 -4.539 -6.461 1 96.81 127 GLY A O 1
ATOM 974 N N . GLU A 1 128 ? -13.695 -4.129 -4.422 1 97.38 128 GLU A N 1
ATOM 975 C CA . GLU A 1 128 ? -12.359 -3.902 -3.875 1 97.38 128 GLU A CA 1
ATOM 976 C C . GLU A 1 128 ? -11.555 -5.199 -3.828 1 97.38 128 GLU A C 1
ATOM 978 O O . GLU A 1 128 ? -10.359 -5.203 -4.113 1 97.38 128 GLU A O 1
ATOM 983 N N . ILE A 1 129 ? -12.195 -6.277 -3.424 1 98.44 129 ILE A N 1
ATOM 984 C CA . ILE A 1 129 ? -11.531 -7.574 -3.42 1 98.44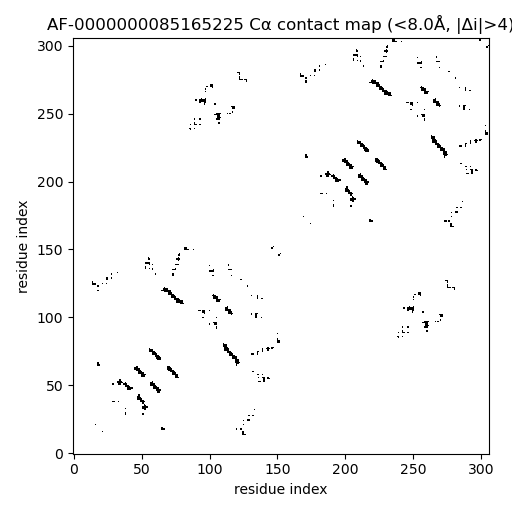 129 ILE A CA 1
ATOM 985 C C . ILE A 1 129 ? -11.047 -7.91 -4.828 1 98.44 129 ILE A C 1
ATOM 987 O O . ILE A 1 129 ? -9.875 -8.266 -5.023 1 98.44 129 ILE A O 1
ATOM 991 N N . SER A 1 130 ? -11.914 -7.766 -5.75 1 98.38 130 SER A N 1
ATOM 992 C CA . SER A 1 130 ? -11.578 -8.031 -7.145 1 98.38 130 SER A CA 1
ATOM 993 C C . SER A 1 130 ? -10.438 -7.133 -7.609 1 98.38 130 SER A C 1
ATOM 995 O O . SER A 1 130 ? -9.5 -7.602 -8.266 1 98.38 130 SER A O 1
ATOM 997 N N . ARG A 1 131 ? -10.5 -5.918 -7.266 1 98.06 131 ARG A N 1
ATOM 998 C CA . ARG A 1 131 ? -9.508 -4.938 -7.695 1 98.06 131 ARG A CA 1
ATOM 999 C C . ARG A 1 131 ? -8.133 -5.27 -7.125 1 98.06 131 ARG A C 1
ATOM 1001 O O . ARG A 1 131 ? -7.141 -5.297 -7.859 1 98.06 131 ARG A O 1
ATOM 1008 N N . LEU A 1 132 ? -8.055 -5.539 -5.824 1 98.75 132 LEU A N 1
ATOM 1009 C CA . LEU A 1 132 ? -6.766 -5.789 -5.188 1 98.75 132 LEU A CA 1
ATOM 1010 C C . LEU A 1 132 ? -6.109 -7.039 -5.758 1 98.75 132 LEU A C 1
ATOM 1012 O O . LEU A 1 132 ? -4.906 -7.047 -6.027 1 98.75 132 LEU A O 1
ATOM 1016 N N . ILE A 1 133 ? -6.863 -8.086 -5.957 1 98.88 133 ILE A N 1
ATOM 1017 C CA . ILE A 1 133 ? -6.324 -9.32 -6.516 1 98.88 133 ILE A CA 1
ATOM 1018 C C . ILE A 1 133 ? -5.809 -9.062 -7.93 1 98.88 133 ILE A C 1
ATOM 1020 O O . ILE A 1 133 ? -4.703 -9.484 -8.281 1 98.88 133 ILE A O 1
ATOM 1024 N N . THR A 1 134 ? -6.562 -8.32 -8.695 1 98.81 134 THR A N 1
ATOM 1025 C CA . THR A 1 134 ? -6.203 -8.039 -10.078 1 98.81 134 THR A CA 1
ATOM 1026 C C . THR A 1 134 ? -4.945 -7.18 -10.148 1 98.81 134 THR A C 1
ATOM 1028 O O . THR A 1 134 ? -4.059 -7.43 -10.969 1 98.81 134 THR A O 1
ATOM 1031 N N . ILE A 1 135 ? -4.836 -6.203 -9.297 1 98.81 135 ILE A N 1
ATOM 1032 C CA . ILE A 1 135 ? -3.688 -5.305 -9.281 1 98.81 135 ILE A CA 1
ATOM 1033 C C . ILE A 1 135 ? -2.416 -6.098 -8.992 1 98.81 135 ILE A C 1
ATOM 1035 O O . ILE A 1 135 ? -1.431 -5.992 -9.727 1 98.81 135 ILE A O 1
ATOM 1039 N N . VAL A 1 136 ? -2.453 -6.93 -7.965 1 98.94 136 VAL A N 1
ATOM 1040 C CA . VAL A 1 136 ? -1.264 -7.684 -7.578 1 98.94 136 VAL A CA 1
ATOM 1041 C C . VAL A 1 136 ? -0.904 -8.68 -8.672 1 98.94 136 VAL A C 1
ATOM 1043 O O . VAL A 1 136 ? 0.265 -8.812 -9.047 1 98.94 136 VAL A O 1
ATOM 1046 N N . ALA A 1 137 ? -1.872 -9.352 -9.219 1 98.88 137 ALA A N 1
ATOM 1047 C CA . ALA A 1 137 ? -1.631 -10.328 -10.281 1 98.88 137 ALA A CA 1
ATOM 1048 C C . ALA A 1 137 ? -0.994 -9.664 -11.5 1 98.88 137 ALA A C 1
ATOM 1050 O O . ALA A 1 137 ? -0.027 -10.188 -12.062 1 98.88 137 ALA A O 1
ATOM 1051 N N . THR A 1 138 ? -1.493 -8.531 -11.883 1 98.75 138 THR A N 1
ATOM 1052 C CA . THR A 1 138 ? -1.033 -7.824 -13.078 1 98.75 138 THR A CA 1
ATOM 1053 C C . THR A 1 138 ? 0.375 -7.273 -12.867 1 98.75 138 THR A C 1
ATOM 1055 O O . THR A 1 138 ? 1.247 -7.445 -13.719 1 98.75 138 THR A O 1
ATOM 1058 N N . LEU A 1 139 ? 0.613 -6.645 -11.703 1 98.88 139 LEU A N 1
ATOM 1059 C CA . LEU A 1 139 ? 1.942 -6.121 -11.406 1 98.88 139 LEU A CA 1
ATOM 1060 C C . LEU A 1 139 ? 2.969 -7.246 -11.344 1 98.88 139 LEU A C 1
ATOM 1062 O O . LEU A 1 139 ? 4.082 -7.105 -11.852 1 98.88 139 LEU A O 1
ATOM 1066 N N . ALA A 1 140 ? 2.568 -8.312 -10.695 1 98.88 140 ALA A N 1
ATOM 1067 C CA . ALA A 1 140 ? 3.477 -9.453 -10.578 1 98.88 140 ALA A CA 1
ATOM 1068 C C . ALA A 1 140 ? 3.855 -10 -11.945 1 98.88 140 ALA A C 1
ATOM 1070 O O . ALA A 1 140 ? 5.035 -10.234 -12.227 1 98.88 140 ALA A O 1
ATOM 1071 N N . ASP A 1 141 ? 2.924 -10.211 -12.766 1 98.62 141 ASP A N 1
ATOM 1072 C CA . ASP A 1 141 ? 3.17 -10.727 -14.109 1 98.62 141 ASP A CA 1
ATOM 1073 C C . ASP A 1 141 ? 4.023 -9.75 -14.922 1 98.62 141 ASP A C 1
ATOM 1075 O O . ASP A 1 141 ? 4.887 -10.172 -15.688 1 98.62 141 ASP A O 1
ATOM 1079 N N . ASP A 1 142 ? 3.814 -8.477 -14.781 1 98.38 142 ASP A N 1
ATOM 1080 C CA . ASP A 1 142 ? 4.543 -7.441 -15.516 1 98.38 142 ASP A CA 1
ATOM 1081 C C . ASP A 1 142 ? 5.996 -7.363 -15.055 1 98.38 142 ASP A C 1
ATOM 1083 O O . ASP A 1 142 ? 6.902 -7.176 -15.867 1 98.38 142 ASP A O 1
ATOM 1087 N N . TYR A 1 143 ? 6.211 -7.551 -13.742 1 98.62 143 TYR A N 1
ATOM 1088 C CA . TYR A 1 143 ? 7.516 -7.16 -13.211 1 98.62 143 TYR A CA 1
ATOM 1089 C C . TYR A 1 143 ? 8.367 -8.383 -12.898 1 98.62 143 TYR A C 1
ATOM 1091 O O . TYR A 1 143 ? 9.586 -8.273 -12.727 1 98.62 143 TYR A O 1
ATOM 1099 N N . ASP A 1 144 ? 7.77 -9.602 -12.758 1 98 144 ASP A N 1
ATOM 1100 C CA . ASP A 1 144 ? 8.586 -10.766 -12.43 1 98 144 ASP A CA 1
ATOM 1101 C C . ASP A 1 144 ? 9.633 -11.023 -13.523 1 98 144 ASP A C 1
ATOM 1103 O O . ASP A 1 144 ? 10.82 -11.148 -13.227 1 98 144 ASP A O 1
ATOM 1107 N N . ASP A 1 145 ? 9.289 -10.93 -14.812 1 97 145 ASP A N 1
ATOM 1108 C CA . ASP A 1 145 ? 10.234 -11.148 -15.906 1 97 145 ASP A CA 1
ATOM 1109 C C . ASP A 1 145 ? 11.109 -9.914 -16.125 1 97 145 ASP A C 1
ATOM 1111 O O . ASP A 1 145 ? 12.305 -10.039 -16.375 1 97 145 ASP A O 1
ATOM 1115 N N . ALA A 1 146 ? 10.547 -8.734 -16.047 1 97.81 146 ALA A N 1
ATOM 1116 C CA . ALA A 1 146 ? 11.266 -7.496 -16.312 1 97.81 146 ALA A CA 1
ATOM 1117 C C . ALA A 1 146 ? 12.398 -7.293 -15.305 1 97.81 146 ALA A C 1
ATOM 1119 O O . ALA A 1 146 ? 13.508 -6.926 -15.68 1 97.81 146 ALA A O 1
ATOM 1120 N N . LEU A 1 147 ? 12.133 -7.531 -14.031 1 98.5 147 LEU A N 1
ATOM 1121 C CA . LEU A 1 147 ? 13.141 -7.352 -13 1 98.5 147 LEU A CA 1
ATOM 1122 C C . LEU A 1 147 ? 14.227 -8.414 -13.109 1 98.5 147 LEU A C 1
ATOM 1124 O O . LEU A 1 147 ? 15.406 -8.133 -12.875 1 98.5 147 LEU A O 1
ATOM 1128 N N . ARG A 1 148 ? 13.82 -9.609 -13.461 1 97.62 148 ARG A N 1
ATOM 1129 C CA . ARG A 1 148 ? 14.805 -10.664 -13.664 1 97.62 148 ARG A CA 1
ATOM 1130 C C . ARG A 1 148 ? 15.766 -10.312 -14.797 1 97.62 148 ARG A C 1
ATOM 1132 O O . ARG A 1 148 ? 16.969 -10.477 -14.664 1 97.62 148 ARG A O 1
ATOM 1139 N N . ALA A 1 149 ? 15.234 -9.883 -15.883 1 97.62 149 ALA A N 1
ATOM 1140 C CA . ALA A 1 149 ? 16.047 -9.508 -17.031 1 97.62 149 ALA A CA 1
ATOM 1141 C C . ALA A 1 149 ? 17 -8.375 -16.688 1 97.62 149 ALA A C 1
ATOM 1143 O O . ALA A 1 149 ? 18.156 -8.383 -17.109 1 97.62 149 ALA A O 1
ATOM 1144 N N . GLU A 1 150 ? 16.578 -7.473 -15.883 1 97.94 150 GLU A N 1
ATOM 1145 C CA . GLU A 1 150 ? 17.359 -6.273 -15.578 1 97.94 150 GLU A CA 1
ATOM 1146 C C . GLU A 1 150 ? 18.391 -6.547 -14.5 1 97.94 150 GLU A C 1
ATOM 1148 O O . GLU A 1 150 ? 19.5 -6.008 -14.539 1 97.94 150 GLU A O 1
ATOM 1153 N N . PHE A 1 151 ? 18.078 -7.453 -13.578 1 98.06 151 PHE A N 1
ATOM 1154 C CA . PHE A 1 151 ? 18.922 -7.488 -12.391 1 98.06 151 PHE A CA 1
ATOM 1155 C C . PHE A 1 151 ? 19.531 -8.875 -12.203 1 98.06 151 PHE A C 1
ATOM 1157 O O . PHE A 1 151 ? 20.469 -9.047 -11.414 1 98.06 151 PHE A O 1
ATOM 1164 N N . LYS A 1 152 ? 19.125 -9.891 -12.75 1 92.56 152 LYS A N 1
ATOM 1165 C CA . LYS A 1 152 ? 19.688 -11.234 -12.617 1 92.56 152 LYS A CA 1
ATOM 1166 C C . LYS A 1 152 ? 20.25 -11.734 -13.945 1 92.56 152 LYS A C 1
ATOM 1168 O O . LYS A 1 152 ? 21.078 -12.648 -13.969 1 92.56 152 LYS A O 1
ATOM 1173 N N . GLY A 1 153 ? 19.984 -11.164 -15.031 1 80.94 153 GLY A N 1
ATOM 1174 C CA . GLY A 1 153 ? 20.5 -11.578 -16.328 1 80.94 153 GLY A CA 1
ATOM 1175 C C . GLY A 1 153 ? 19.859 -12.844 -16.844 1 80.94 153 GLY A C 1
ATOM 1176 O O . GLY A 1 153 ? 19.25 -13.602 -16.078 1 80.94 153 GLY A O 1
ATOM 1177 N N . MET B 1 1 ? -47.938 15.25 33.469 1 30.28 1 MET B N 1
ATOM 1178 C CA . MET B 1 1 ? -47.719 14.422 32.281 1 30.28 1 MET B CA 1
ATOM 1179 C C . MET B 1 1 ? -46.5 14.867 31.5 1 30.28 1 MET B C 1
ATOM 1181 O O . MET B 1 1 ? -46.469 15.945 30.906 1 30.28 1 MET B O 1
ATOM 1185 N N . THR B 1 2 ? -45.281 14.539 32.031 1 36.22 2 THR B N 1
ATOM 1186 C CA . THR B 1 2 ? -43.969 14.992 31.625 1 36.22 2 THR B CA 1
ATOM 1187 C C . THR B 1 2 ? -43.625 14.469 30.234 1 36.22 2 THR B C 1
ATOM 1189 O O . THR B 1 2 ? -43.781 13.281 29.953 1 36.22 2 THR B O 1
ATOM 1192 N N . MET B 1 3 ? -43.875 15.227 29.203 1 29.16 3 MET B N 1
ATOM 1193 C CA . MET B 1 3 ? -43.594 14.922 27.812 1 29.16 3 MET B CA 1
ATOM 1194 C C . MET B 1 3 ? -42.156 14.414 27.641 1 29.16 3 MET B C 1
ATOM 1196 O O . MET B 1 3 ? -41.188 15.156 27.875 1 29.16 3 MET B O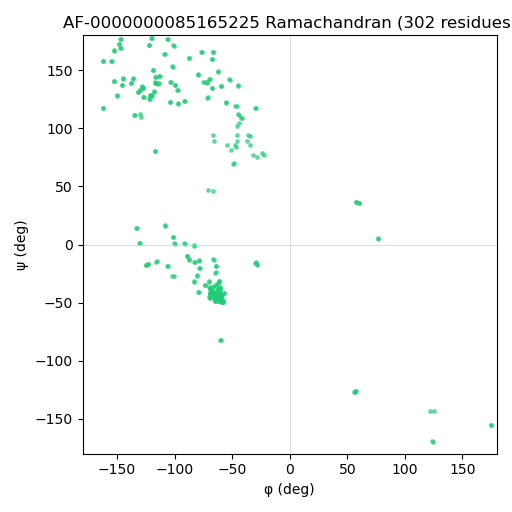 1
ATOM 1200 N N . VAL B 1 4 ? -41.844 13.195 28.125 1 39.41 4 VAL B N 1
ATOM 1201 C CA . VAL B 1 4 ? -40.562 12.586 27.781 1 39.41 4 VAL B CA 1
ATOM 1202 C C . VAL B 1 4 ? -40.344 12.609 26.281 1 39.41 4 VAL B C 1
ATOM 1204 O O . VAL B 1 4 ? -41.188 12.094 25.516 1 39.41 4 VAL B O 1
ATOM 1207 N N . SER B 1 5 ? -39.906 13.695 25.75 1 37.47 5 SER B N 1
ATOM 1208 C CA . SER B 1 5 ? -39.531 13.719 24.344 1 37.47 5 SER B CA 1
ATOM 1209 C C . SER B 1 5 ? -38.688 12.516 23.984 1 37.47 5 SER B C 1
ATOM 1211 O O . SER B 1 5 ? -37.75 12.164 24.703 1 37.47 5 SER B O 1
ATOM 1213 N N . GLU B 1 6 ? -39.219 11.5 23.344 1 34.12 6 GLU B N 1
ATOM 1214 C CA . GLU B 1 6 ? -38.531 10.328 22.797 1 34.12 6 GLU B CA 1
ATOM 1215 C C . GLU B 1 6 ? -37.281 10.734 22.031 1 34.12 6 GLU B C 1
ATOM 1217 O O . GLU B 1 6 ? -37.344 11.5 21.062 1 34.12 6 GLU B O 1
ATOM 1222 N N . VAL B 1 7 ? -36.188 10.828 22.672 1 37.53 7 VAL B N 1
ATOM 1223 C CA . VAL B 1 7 ? -34.938 10.984 21.969 1 37.53 7 VAL B CA 1
ATOM 1224 C C . VAL B 1 7 ? -34.844 9.977 20.828 1 37.53 7 VAL B C 1
ATOM 1226 O O . VAL B 1 7 ? -35.062 8.781 21.016 1 37.53 7 VAL B O 1
ATOM 1229 N N . GLN B 1 8 ? -35.375 10.305 19.688 1 37.97 8 GLN B N 1
ATOM 1230 C CA . GLN B 1 8 ? -35.25 9.445 18.531 1 37.97 8 GLN B CA 1
ATOM 1231 C C . GLN B 1 8 ? -33.812 8.938 18.391 1 37.97 8 GLN B C 1
ATOM 1233 O O . GLN B 1 8 ? -32.875 9.672 18.656 1 37.97 8 GLN B O 1
ATOM 1238 N N . PRO B 1 9 ? -33.594 7.68 18.578 1 34.09 9 PRO B N 1
ATOM 1239 C CA . PRO B 1 9 ? -32.25 7.18 18.359 1 34.09 9 PRO B CA 1
ATOM 1240 C C . PRO B 1 9 ? -31.594 7.777 17.109 1 34.09 9 PRO B C 1
ATOM 1242 O O . PRO B 1 9 ? -32.281 8 16.109 1 34.09 9 PRO B O 1
ATOM 1245 N N . VAL B 1 10 ? -30.641 8.617 17.266 1 36.69 10 VAL B N 1
ATOM 1246 C CA . VAL B 1 10 ? -29.875 9.016 16.094 1 36.69 10 VAL B CA 1
ATOM 1247 C C . VAL B 1 10 ? -29.75 7.844 15.125 1 36.69 10 VAL B C 1
ATOM 1249 O O . VAL B 1 10 ? -29.594 6.695 15.547 1 36.69 10 VAL B O 1
ATOM 1252 N N . SER B 1 11 ? -30.625 7.746 14.188 1 37.66 11 SER B N 1
ATOM 1253 C CA . SER B 1 11 ? -30.422 6.742 13.148 1 37.66 11 SER B CA 1
ATOM 1254 C C . SER B 1 11 ? -28.938 6.469 12.93 1 37.66 11 SER B C 1
ATOM 1256 O O . SER B 1 11 ? -28.109 7.379 13.031 1 37.66 11 SER B O 1
ATOM 1258 N N . PRO B 1 12 ? -28.469 5.289 13.164 1 35.06 12 PRO B N 1
ATOM 1259 C CA . PRO B 1 12 ? -27.062 5.086 12.805 1 35.06 12 PRO B CA 1
ATOM 1260 C C . PRO B 1 12 ? -26.656 5.871 11.562 1 35.06 12 PRO B C 1
ATOM 1262 O O . PRO B 1 12 ? -27.328 5.793 10.523 1 35.06 12 PRO B O 1
ATOM 1265 N N . ALA B 1 13 ? -26.297 7.031 11.609 1 38.22 13 ALA B N 1
ATOM 1266 C CA . ALA B 1 13 ? -25.703 7.699 10.453 1 38.22 13 ALA B CA 1
ATOM 1267 C C . ALA B 1 13 ? -25.109 6.684 9.477 1 38.22 13 ALA B C 1
ATOM 1269 O O . ALA B 1 13 ? -24.266 5.871 9.852 1 38.22 13 ALA B O 1
ATOM 1270 N N . SER B 1 14 ? -25.781 5.984 8.68 1 39.09 14 SER B N 1
ATOM 1271 C CA . SER B 1 14 ? -25.266 5.055 7.684 1 39.09 14 SER B CA 1
ATOM 1272 C C . SER B 1 14 ? -23.875 5.484 7.195 1 39.09 14 SER B C 1
ATOM 1274 O O . SER B 1 14 ? -23.719 6.57 6.633 1 39.09 14 SER B O 1
ATOM 1276 N N . LEU B 1 15 ? -22.828 5.297 7.957 1 41.91 15 LEU B N 1
ATOM 1277 C CA . LEU B 1 15 ? -21.406 5.504 7.703 1 41.91 15 LEU B CA 1
ATOM 1278 C C . LEU B 1 15 ? -21.078 5.332 6.219 1 41.91 15 LEU B C 1
ATOM 1280 O O . LEU B 1 15 ? -19.906 5.348 5.828 1 41.91 15 LEU B O 1
ATOM 1284 N N . ASP B 1 16 ? -22 4.691 5.547 1 46.81 16 ASP B N 1
ATOM 1285 C CA . ASP B 1 16 ? -21.75 4.719 4.109 1 46.81 16 ASP B CA 1
ATOM 1286 C C . ASP B 1 16 ? -21.891 6.133 3.551 1 46.81 16 ASP B C 1
ATOM 1288 O O . ASP B 1 16 ? -22.984 6.539 3.16 1 46.81 16 ASP B O 1
ATOM 1292 N N . ALA B 1 17 ? -21.359 7.113 4.125 1 52.19 17 ALA B N 1
ATOM 1293 C CA . ALA B 1 17 ? -21.438 8.461 3.57 1 52.19 17 ALA B CA 1
ATOM 1294 C C . ALA B 1 17 ? -21.141 8.461 2.072 1 52.19 17 ALA B C 1
ATOM 1296 O O . ALA B 1 17 ? -20.203 7.809 1.622 1 52.19 17 ALA B O 1
ATOM 1297 N N . PRO B 1 18 ? -22.109 8.891 1.379 1 61 18 PRO B N 1
ATOM 1298 C CA . PRO B 1 18 ? -21.844 9.023 -0.055 1 61 18 PRO B CA 1
ATOM 1299 C C . PRO B 1 18 ? -20.5 9.672 -0.348 1 61 18 PRO B C 1
ATOM 1301 O O . PRO B 1 18 ? -19.984 10.445 0.469 1 61 18 PRO B O 1
ATOM 1304 N N . LEU B 1 19 ? -19.766 9.117 -1.309 1 71.5 19 LEU B N 1
ATOM 1305 C CA . LEU B 1 19 ? -18.547 9.734 -1.814 1 71.5 19 LEU B CA 1
ATOM 1306 C C . LEU B 1 19 ? -18.609 11.25 -1.705 1 71.5 19 LEU B C 1
ATOM 1308 O O . LEU B 1 19 ? -17.594 11.914 -1.508 1 71.5 19 LEU B O 1
ATOM 1312 N N . GLU B 1 20 ? -19.875 11.688 -1.488 1 74.12 20 GLU B N 1
ATOM 1313 C CA . GLU B 1 20 ? -20.109 13.125 -1.48 1 74.12 20 GLU B CA 1
ATOM 1314 C C . GLU B 1 20 ? -19.688 13.742 -0.149 1 74.12 20 GLU B C 1
ATOM 1316 O O . GLU B 1 20 ? -19.391 14.938 -0.079 1 74.12 20 GLU B O 1
ATOM 1321 N N . ASN B 1 21 ? -19.5 12.898 0.77 1 90.62 21 ASN B N 1
ATOM 1322 C CA . ASN B 1 21 ? -19.188 13.438 2.09 1 90.62 21 ASN B CA 1
ATOM 1323 C C . ASN B 1 21 ? -17.734 13.211 2.461 1 90.62 21 ASN B C 1
ATOM 1325 O O . ASN B 1 21 ? -17.344 13.359 3.623 1 90.62 21 ASN B O 1
ATOM 1329 N N . ALA B 1 22 ? -16.922 12.883 1.499 1 96.06 22 ALA B N 1
ATOM 1330 C CA . ALA B 1 22 ? -15.516 12.57 1.779 1 96.06 22 ALA B CA 1
ATOM 1331 C C . ALA B 1 22 ? -14.781 13.781 2.334 1 96.06 22 ALA B C 1
ATOM 1333 O O . ALA B 1 22 ? -13.969 13.656 3.26 1 96.06 22 ALA B O 1
ATOM 1334 N N . VAL B 1 23 ? -15.125 14.922 1.855 1 96.69 23 VAL B N 1
ATOM 1335 C CA . VAL B 1 23 ? -14.469 16.156 2.279 1 96.69 23 VAL B CA 1
ATOM 1336 C C . VAL B 1 23 ? -14.758 16.406 3.758 1 96.69 23 VAL B C 1
ATOM 1338 O O . VAL B 1 23 ? -13.836 16.688 4.535 1 96.69 23 VAL B O 1
ATOM 1341 N N . GLU B 1 24 ? -16 16.281 4.113 1 96.56 24 GLU B N 1
ATOM 1342 C CA . GLU B 1 24 ? -16.391 16.516 5.5 1 96.56 24 GLU B CA 1
ATOM 1343 C C . GLU B 1 24 ? -15.734 15.508 6.434 1 96.56 24 GLU B C 1
ATOM 1345 O O . GLU B 1 24 ? -15.305 15.852 7.535 1 96.56 24 GLU B O 1
ATOM 1350 N N . ILE B 1 25 ? -15.672 14.305 6.004 1 97.69 25 ILE B N 1
ATOM 1351 C CA . ILE B 1 25 ? -15.078 13.242 6.801 1 97.69 25 ILE B CA 1
ATOM 1352 C C . ILE B 1 25 ? -13.586 13.5 6.98 1 97.69 25 ILE B C 1
ATOM 1354 O O . ILE B 1 25 ? -13.07 13.422 8.094 1 97.69 25 ILE B O 1
ATOM 1358 N N . ILE B 1 26 ? -12.891 13.859 5.875 1 98.25 26 ILE B N 1
ATOM 1359 C CA . ILE B 1 26 ? -11.461 14.141 5.914 1 98.25 26 ILE B CA 1
ATOM 1360 C C . ILE B 1 26 ? -11.188 15.297 6.879 1 98.25 26 ILE B C 1
ATOM 1362 O O . ILE B 1 26 ? -10.312 15.203 7.738 1 98.25 26 ILE B O 1
ATOM 1366 N N . GLU B 1 27 ? -11.969 16.297 6.777 1 97.38 27 GLU B N 1
ATOM 1367 C CA . GLU B 1 27 ? -11.766 17.484 7.621 1 97.38 27 GLU B CA 1
ATOM 1368 C C . GLU B 1 27 ? -12.039 17.156 9.086 1 97.38 27 GLU B C 1
ATOM 1370 O O . GLU B 1 27 ? -11.336 17.641 9.977 1 97.38 27 GLU B O 1
ATOM 1375 N N . THR B 1 28 ? -13.008 16.328 9.352 1 97.12 28 THR B N 1
ATOM 1376 C CA . THR B 1 28 ? -13.305 15.898 10.719 1 97.12 28 THR B CA 1
ATOM 1377 C C . THR B 1 28 ? -12.141 15.086 11.289 1 97.12 28 THR B C 1
ATOM 1379 O O . THR B 1 28 ? -11.727 15.312 12.422 1 97.12 28 THR B O 1
ATOM 1382 N N . VAL B 1 29 ? -11.594 14.156 10.484 1 98.19 29 VAL B N 1
ATOM 1383 C CA . VAL B 1 29 ? -10.484 13.32 10.93 1 98.19 29 VAL B CA 1
ATOM 1384 C C . VAL B 1 29 ? -9.258 14.195 11.18 1 98.19 29 VAL B C 1
ATOM 1386 O O . VAL B 1 29 ? -8.594 14.062 12.219 1 98.19 29 VAL B O 1
ATOM 1389 N N . ILE B 1 30 ? -8.984 15.125 10.273 1 98.12 30 ILE B N 1
ATOM 1390 C CA . ILE B 1 30 ? -7.832 16.016 10.406 1 98.12 30 ILE B CA 1
ATOM 1391 C C . ILE B 1 30 ? -7.969 16.844 11.672 1 98.12 30 ILE B C 1
ATOM 1393 O O . ILE B 1 30 ? -7 17.016 12.422 1 98.12 30 ILE B O 1
ATOM 1397 N N . SER B 1 31 ? -9.133 17.344 11.945 1 96.62 31 SER B N 1
ATOM 1398 C CA . SER B 1 31 ? -9.375 18.156 13.133 1 96.62 31 SER B CA 1
ATOM 1399 C C . SER B 1 31 ? -9.109 17.359 14.406 1 96.62 31 SER B C 1
ATOM 1401 O O . SER B 1 31 ? -8.648 17.922 15.406 1 96.62 31 SER B O 1
ATOM 1403 N N . SER B 1 32 ? -9.336 16.125 14.367 1 96.62 32 SER B N 1
ATOM 1404 C CA . SER B 1 32 ? -9.172 15.281 15.547 1 96.62 32 SER B CA 1
ATOM 1405 C C . SER B 1 32 ? -7.703 14.922 15.766 1 96.62 32 SER B C 1
ATOM 1407 O O . SER B 1 32 ? -7.285 14.664 16.891 1 96.62 32 SER B O 1
ATOM 1409 N N . LEU B 1 33 ? -6.906 14.914 14.703 1 97.44 33 LEU B N 1
ATOM 1410 C CA . LEU B 1 33 ? -5.543 14.406 14.781 1 97.44 33 LEU B CA 1
ATOM 1411 C C . LEU B 1 33 ? -4.539 15.555 14.852 1 97.44 33 LEU B C 1
ATOM 1413 O O . LEU B 1 33 ? -3.422 15.375 15.344 1 97.44 33 LEU B O 1
ATOM 1417 N N . HIS B 1 34 ? -4.883 16.625 14.344 1 94.31 34 HIS B N 1
ATOM 1418 C CA . HIS B 1 34 ? -3.963 17.734 14.164 1 94.31 34 HIS B CA 1
ATOM 1419 C C . HIS B 1 34 ? -3.393 18.203 15.5 1 94.31 34 HIS B C 1
ATOM 1421 O O . HIS B 1 34 ? -4.125 18.312 16.484 1 94.31 34 HIS B O 1
ATOM 1427 N N . GLN B 1 35 ? -2.064 18.422 15.398 1 90.81 35 GLN B N 1
ATOM 1428 C CA . GLN B 1 35 ? -1.35 18.969 16.547 1 90.81 35 GLN B CA 1
ATOM 1429 C C . GLN B 1 35 ? -0.507 20.172 16.156 1 90.81 35 GLN B C 1
ATOM 1431 O O . GLN B 1 35 ? 0.416 20.047 15.344 1 90.81 35 GLN B O 1
ATOM 1436 N N . GLY B 1 36 ? -0.903 21.375 16.594 1 85 36 GLY B N 1
ATOM 1437 C CA . GLY B 1 36 ? -0.151 22.578 16.266 1 85 36 GLY B CA 1
ATOM 1438 C C . GLY B 1 36 ? -0.995 23.641 15.602 1 85 36 GLY B C 1
ATOM 1439 O O . GLY B 1 36 ? -2.16 23.828 15.953 1 85 36 GLY B O 1
ATOM 1440 N N . ASP B 1 37 ? -0.257 24.344 14.594 1 81.31 37 ASP B N 1
ATOM 1441 C CA . ASP B 1 37 ? -0.958 25.406 13.891 1 81.31 37 ASP B CA 1
ATOM 1442 C C . ASP B 1 37 ? -2.08 24.844 13.023 1 81.31 37 ASP B C 1
ATOM 1444 O O . ASP B 1 37 ? -2.047 23.672 12.633 1 81.31 37 ASP B O 1
ATOM 1448 N N . ALA B 1 38 ? -2.949 25.656 12.711 1 80.69 38 ALA B N 1
ATOM 1449 C CA . ALA B 1 38 ? -4.137 25.25 11.961 1 80.69 38 ALA B CA 1
ATOM 1450 C C . ALA B 1 38 ? -3.758 24.484 10.703 1 80.69 38 ALA B C 1
ATOM 1452 O O . ALA B 1 38 ? -2.803 24.844 10.008 1 80.69 38 ALA B O 1
ATOM 1453 N N . PRO B 1 39 ? -4.586 23.484 10.461 1 86.25 39 PRO B N 1
ATOM 1454 C CA . PRO B 1 39 ? -4.402 22.781 9.188 1 86.25 39 PRO B CA 1
ATOM 1455 C C . PRO B 1 39 ? -4.617 23.672 7.977 1 86.25 39 PRO B C 1
ATOM 1457 O O . PRO B 1 39 ? -5.391 24.641 8.039 1 86.25 39 PRO B O 1
ATOM 1460 N N . LEU B 1 40 ? -3.873 23.328 6.945 1 89.25 40 LEU B N 1
ATOM 1461 C CA . LEU B 1 40 ? -3.992 24.062 5.695 1 89.25 40 LEU B CA 1
ATOM 1462 C C . LEU B 1 40 ? -4.801 23.281 4.672 1 89.25 40 LEU B C 1
ATOM 1464 O O . LEU B 1 40 ? -4.734 22.047 4.633 1 89.25 40 LEU B O 1
ATOM 1468 N N . VAL B 1 41 ? -5.629 23.984 3.949 1 93 41 VAL B N 1
ATOM 1469 C CA . VAL B 1 41 ? -6.398 23.375 2.865 1 93 41 VAL B CA 1
ATOM 1470 C C . VAL B 1 41 ? -6.199 24.188 1.583 1 93 41 VAL B C 1
ATOM 1472 O O . VAL B 1 41 ? -6.113 25.406 1.62 1 93 41 VAL B O 1
ATOM 1475 N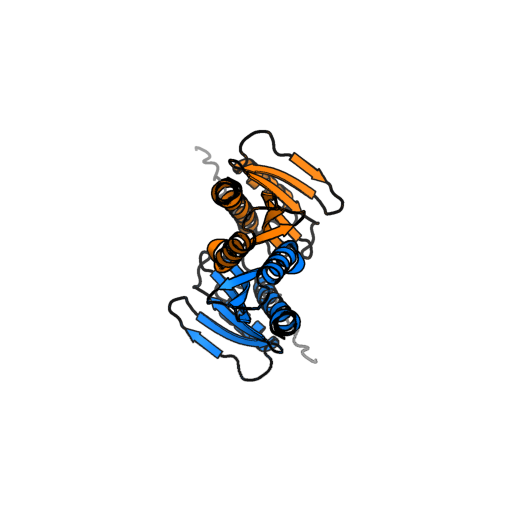 N . GLY B 1 42 ? -5.988 23.422 0.516 1 93.75 42 GLY B N 1
ATOM 1476 C CA . GLY B 1 42 ? -5.816 24.078 -0.768 1 93.75 42 GLY B CA 1
ATOM 1477 C C . GLY B 1 42 ? -6.363 23.281 -1.933 1 93.75 42 GLY B C 1
ATOM 1478 O O . GLY B 1 42 ? -7.016 22.25 -1.733 1 93.75 42 GLY B O 1
ATOM 1479 N N . GLN B 1 43 ? -6.254 23.938 -3.154 1 92.31 43 GLN B N 1
ATOM 1480 C CA . GLN B 1 43 ? -6.613 23.328 -4.43 1 92.31 43 GLN B CA 1
ATOM 1481 C C . GLN B 1 43 ? -5.422 23.297 -5.383 1 92.31 43 GLN B C 1
ATOM 1483 O O . GLN B 1 43 ? -4.754 24.328 -5.578 1 92.31 43 GLN B O 1
ATOM 1488 N N . THR B 1 44 ? -5.188 22.062 -5.895 1 91.75 44 THR B N 1
ATOM 1489 C CA . THR B 1 44 ? -4.141 21.922 -6.898 1 91.75 44 THR B CA 1
ATOM 1490 C C . THR B 1 44 ? -4.719 21.391 -8.203 1 91.75 44 THR B C 1
ATOM 1492 O O . THR B 1 44 ? -5.922 21.125 -8.297 1 91.75 44 THR B O 1
ATOM 1495 N N . ASP B 1 45 ? -3.889 21.266 -9.164 1 92.69 45 ASP B N 1
ATOM 1496 C CA . ASP B 1 45 ? -4.312 20.656 -10.422 1 92.69 45 ASP B CA 1
ATOM 1497 C C . ASP B 1 45 ? -4.703 19.188 -10.227 1 92.69 45 ASP B C 1
ATOM 1499 O O . ASP B 1 45 ? -5.488 18.641 -11.008 1 92.69 45 ASP B O 1
ATOM 1503 N N . SER B 1 46 ? -4.25 18.672 -9.141 1 92.81 46 SER B N 1
ATOM 1504 C CA . SER B 1 46 ? -4.488 17.25 -8.875 1 92.81 46 SER B CA 1
ATOM 1505 C C . SER B 1 46 ? -5.645 17.062 -7.902 1 92.81 46 SER B C 1
ATOM 1507 O O . SER B 1 46 ? -5.91 15.938 -7.461 1 92.81 46 SER B O 1
ATOM 1509 N N . GLY B 1 47 ? -6.227 18.172 -7.508 1 95.44 47 GLY B N 1
ATOM 1510 C CA . GLY B 1 47 ? -7.391 18.062 -6.641 1 95.44 47 GLY B CA 1
ATOM 1511 C C . GLY B 1 47 ? -7.223 18.812 -5.332 1 95.44 47 GLY B C 1
ATOM 1512 O O . GLY B 1 47 ? -6.383 19.719 -5.227 1 95.44 47 GLY B O 1
ATOM 1513 N N . LYS B 1 48 ? -8.164 18.531 -4.465 1 97 48 LYS B N 1
ATOM 1514 C CA . LYS B 1 48 ? -8.156 19.172 -3.152 1 97 48 LYS B CA 1
ATOM 1515 C C . LYS B 1 48 ? -7.078 18.562 -2.258 1 97 48 LYS B C 1
ATOM 1517 O O . LYS B 1 48 ? -6.883 17.344 -2.242 1 97 48 LYS B O 1
ATOM 1522 N N . ILE B 1 49 ? -6.391 19.484 -1.486 1 98.25 49 ILE B N 1
ATOM 1523 C CA . ILE B 1 49 ? -5.27 19.016 -0.683 1 98.25 49 ILE B CA 1
ATOM 1524 C C . ILE B 1 49 ? -5.316 19.672 0.7 1 98.25 49 ILE B C 1
ATOM 1526 O O . ILE B 1 49 ? -5.645 20.844 0.828 1 98.25 49 ILE B O 1
ATOM 1530 N N . TRP B 1 50 ? -5.023 18.844 1.749 1 98 50 TRP B N 1
ATOM 1531 C CA . TRP B 1 50 ? -4.879 19.281 3.133 1 98 50 TRP B CA 1
ATOM 1532 C C . TRP B 1 50 ? -3.475 19 3.65 1 98 50 TRP B C 1
ATOM 1534 O O . TRP B 1 50 ? -2.832 18.047 3.227 1 98 50 TRP B O 1
ATOM 1544 N N . MET B 1 51 ? -3.094 19.859 4.551 1 98 51 MET B N 1
ATOM 1545 C CA . MET B 1 51 ? -1.862 19.641 5.305 1 98 51 MET B CA 1
ATOM 1546 C C . MET B 1 51 ? -2.105 19.797 6.805 1 98 51 MET B C 1
ATOM 1548 O O . MET B 1 51 ? -2.783 20.734 7.234 1 98 51 MET B O 1
ATOM 1552 N N . PHE B 1 52 ? -1.607 18.859 7.59 1 98.06 52 PHE B N 1
ATOM 1553 C CA . PHE B 1 52 ? -1.712 18.969 9.039 1 98.06 52 PHE B CA 1
ATOM 1554 C C . PHE B 1 52 ? -0.501 18.344 9.719 1 98.06 52 PHE B C 1
ATOM 1556 O O . PHE B 1 52 ? 0.306 17.672 9.07 1 98.06 52 PHE B O 1
ATOM 1563 N N . ARG B 1 53 ? -0.424 18.594 10.969 1 97.56 53 ARG B N 1
ATOM 1564 C CA . ARG B 1 53 ? 0.692 18.078 11.758 1 97.56 53 ARG B CA 1
ATOM 1565 C C . ARG B 1 53 ? 0.212 17.062 12.781 1 97.56 53 ARG B C 1
ATOM 1567 O O . ARG B 1 53 ? -0.814 17.266 13.438 1 97.56 53 ARG B O 1
ATOM 1574 N N . TYR B 1 54 ? 0.963 16.062 12.883 1 98.19 54 TYR B N 1
ATOM 1575 C CA . TYR B 1 54 ? 0.785 15.055 13.914 1 98.19 54 TYR B CA 1
ATOM 1576 C C . TYR B 1 54 ? 2.117 14.695 14.562 1 98.19 54 TYR B C 1
ATOM 1578 O O . TYR B 1 54 ? 2.969 14.062 13.93 1 98.19 54 TYR B O 1
ATOM 1586 N N . GLY B 1 55 ? 2.262 15.086 15.836 1 97.19 55 GLY B N 1
ATOM 1587 C CA . GLY B 1 55 ? 3.6 15.016 16.406 1 97.19 55 GLY B CA 1
ATOM 1588 C C . GLY B 1 55 ? 4.621 15.82 15.617 1 97.19 55 GLY B C 1
ATOM 1589 O O . GLY B 1 55 ? 4.41 17 15.352 1 97.19 55 GLY B O 1
ATOM 1590 N N . SER B 1 56 ? 5.695 15.172 15.234 1 96.19 56 SER B N 1
ATOM 1591 C CA . SER B 1 56 ? 6.75 15.844 14.484 1 96.19 56 SER B CA 1
ATOM 1592 C C . SER B 1 56 ? 6.52 15.719 12.977 1 96.19 56 SER B C 1
ATOM 1594 O O . SER B 1 56 ? 7.277 16.281 12.18 1 96.19 56 SER B O 1
ATOM 1596 N N . ALA B 1 57 ? 5.461 15.078 12.578 1 97.38 57 ALA B N 1
ATOM 1597 C CA . ALA B 1 57 ? 5.277 14.773 11.156 1 97.38 57 ALA B CA 1
ATOM 1598 C C . ALA B 1 57 ? 4.324 15.766 10.5 1 97.38 57 ALA B C 1
ATOM 1600 O O . ALA B 1 57 ? 3.297 16.125 11.078 1 97.38 57 ALA B O 1
ATOM 1601 N N . GLU B 1 58 ? 4.688 16.203 9.297 1 97.56 58 GLU B N 1
ATOM 1602 C CA . GLU B 1 58 ? 3.768 16.891 8.398 1 97.56 58 GLU B CA 1
ATOM 1603 C C . GLU B 1 58 ? 3.061 15.914 7.469 1 97.56 58 GLU B C 1
ATOM 1605 O O . GLU B 1 58 ? 3.713 15.156 6.742 1 97.56 58 GLU B O 1
ATOM 1610 N N . VAL B 1 59 ? 1.701 15.938 7.508 1 98.69 59 VAL B N 1
ATOM 1611 C CA . VAL B 1 59 ? 0.932 14.945 6.762 1 98.69 59 VAL B CA 1
ATOM 1612 C C . VAL B 1 59 ? 0.084 15.641 5.699 1 98.69 59 VAL B C 1
ATOM 1614 O O . VAL B 1 59 ? -0.525 16.688 5.965 1 98.69 59 VAL B O 1
ATOM 1617 N N . PHE B 1 60 ? 0.009 15.055 4.523 1 98.75 60 PHE B N 1
ATOM 1618 C CA . PHE B 1 60 ? -0.765 15.57 3.398 1 98.75 60 PHE B CA 1
ATOM 1619 C C . PHE B 1 60 ? -1.891 14.609 3.033 1 98.75 60 PHE B C 1
ATOM 1621 O O . PHE B 1 60 ? -1.705 13.391 3.051 1 98.75 60 PHE B O 1
ATOM 1628 N N . VAL B 1 61 ? -3.031 15.148 2.744 1 98.75 61 VAL B N 1
ATOM 1629 C CA . VAL B 1 61 ? -4.203 14.414 2.281 1 98.75 61 VAL B CA 1
ATOM 1630 C C . VAL B 1 61 ? -4.723 15.031 0.983 1 98.75 61 VAL B C 1
ATOM 1632 O O . VAL B 1 61 ? -4.945 16.234 0.91 1 98.75 61 VAL B O 1
ATOM 1635 N N . GLN B 1 62 ? -4.867 14.156 -0.015 1 98.5 62 GLN B N 1
ATOM 1636 C CA . GLN B 1 62 ? -5.316 14.711 -1.287 1 98.5 62 GLN B CA 1
ATOM 1637 C C . GLN B 1 62 ? -6.473 13.898 -1.861 1 98.5 62 GLN B C 1
ATOM 1639 O O . GLN B 1 62 ? -6.438 12.664 -1.85 1 98.5 62 GLN B O 1
ATOM 1644 N N . LEU B 1 63 ? -7.477 14.547 -2.25 1 97.81 63 LEU B N 1
ATOM 1645 C CA . LEU B 1 63 ? -8.562 14 -3.061 1 97.81 63 LEU B CA 1
ATOM 1646 C C . LEU B 1 63 ? -8.438 14.461 -4.512 1 97.81 63 LEU B C 1
ATOM 1648 O O . LEU B 1 63 ? -8.484 15.664 -4.789 1 97.81 63 LEU B O 1
ATOM 1652 N N . SER B 1 64 ? -8.352 13.469 -5.43 1 97.38 64 SER B N 1
ATOM 1653 C CA . SER B 1 64 ? -8.148 13.859 -6.82 1 97.38 64 SER B CA 1
ATOM 1654 C C . SER B 1 64 ? -9.469 14.227 -7.488 1 97.38 64 SER B C 1
ATOM 1656 O O . SER B 1 64 ? -9.477 14.82 -8.57 1 97.38 64 SER B O 1
ATOM 1658 N N . GLY B 1 65 ? -10.586 13.898 -6.922 1 95.19 65 GLY B N 1
ATOM 1659 C CA . GLY B 1 65 ? -11.938 14.148 -7.402 1 95.19 65 GLY B CA 1
ATOM 1660 C C . GLY B 1 65 ? -13 13.508 -6.535 1 95.19 65 GLY B C 1
ATOM 1661 O O . GLY B 1 65 ? -12.797 13.297 -5.336 1 95.19 65 GLY B O 1
ATOM 1662 N N . HIS B 1 66 ? -14.172 13.258 -7.223 1 93.62 66 HIS B N 1
ATOM 1663 C CA . HIS B 1 66 ? -15.281 12.82 -6.383 1 93.62 66 HIS B CA 1
ATOM 1664 C C . HIS B 1 66 ? -15.984 11.609 -6.98 1 93.62 66 HIS B C 1
ATOM 1666 O O . HIS B 1 66 ? -17.094 11.258 -6.57 1 93.62 66 HIS B O 1
ATOM 1672 N N . THR B 1 67 ? -15.312 11.008 -7.938 1 95.38 67 THR B N 1
ATOM 1673 C CA . THR B 1 67 ? -15.914 9.812 -8.523 1 95.38 67 THR B CA 1
ATOM 1674 C C . THR B 1 67 ? -15.266 8.547 -7.965 1 95.38 67 THR B C 1
ATOM 1676 O O . THR B 1 67 ? -14.227 8.617 -7.305 1 95.38 67 THR B O 1
ATOM 1679 N N . GLU B 1 68 ? -15.812 7.438 -8.266 1 95.44 68 GLU B N 1
ATOM 1680 C CA . GLU B 1 68 ? -15.312 6.164 -7.758 1 95.44 68 GLU B CA 1
ATOM 1681 C C . GLU B 1 68 ? -13.914 5.875 -8.281 1 95.44 68 GLU B C 1
ATOM 1683 O O . GLU B 1 68 ? -13.141 5.156 -7.641 1 95.44 68 GLU B O 1
ATOM 1688 N N . GLU B 1 69 ? -13.609 6.492 -9.43 1 95.5 69 GLU B N 1
ATOM 1689 C CA . GLU B 1 69 ? -12.32 6.223 -10.055 1 95.5 69 GLU B CA 1
ATOM 1690 C C . GLU B 1 69 ? -11.25 7.18 -9.547 1 95.5 69 GLU B C 1
ATOM 1692 O O . GLU B 1 69 ? -10.055 6.965 -9.781 1 95.5 69 GLU B O 1
ATOM 1697 N N . ASP B 1 70 ? -11.711 8.203 -8.812 1 97.12 70 ASP B N 1
ATOM 1698 C CA . ASP B 1 70 ? -10.758 9.141 -8.234 1 97.12 70 ASP B CA 1
ATOM 1699 C C . ASP B 1 70 ? -10.062 8.547 -7.02 1 97.12 70 ASP B C 1
ATOM 1701 O O . ASP B 1 70 ? -10.484 7.512 -6.5 1 97.12 70 ASP B O 1
ATOM 1705 N N . PHE B 1 71 ? -8.945 9.195 -6.582 1 97.81 71 PHE B N 1
ATOM 1706 C CA . PHE B 1 71 ? -8.102 8.609 -5.547 1 97.81 71 PHE B CA 1
ATOM 1707 C C . PHE B 1 71 ? -8.094 9.484 -4.297 1 97.81 71 PHE B C 1
ATOM 1709 O O . PHE B 1 71 ? -8.148 10.711 -4.391 1 97.81 71 PHE B O 1
ATOM 1716 N N . LEU B 1 72 ? -8.047 8.812 -3.162 1 98.44 72 LEU B N 1
ATOM 1717 C CA . LEU B 1 72 ? -7.539 9.383 -1.919 1 98.44 72 LEU B CA 1
ATOM 1718 C C . LEU B 1 72 ? -6.078 8.992 -1.702 1 98.44 72 LEU B C 1
ATOM 1720 O O . LEU B 1 72 ? -5.742 7.805 -1.692 1 98.44 72 LEU B O 1
ATOM 1724 N N . THR B 1 73 ? -5.219 9.984 -1.588 1 98.88 73 THR B N 1
ATOM 1725 C CA . THR B 1 73 ? -3.803 9.766 -1.308 1 98.88 73 THR B CA 1
ATOM 1726 C C . THR B 1 73 ? -3.381 10.5 -0.04 1 98.88 73 THR B C 1
ATOM 1728 O O . THR B 1 73 ? -3.645 11.695 0.108 1 98.88 73 THR B O 1
ATOM 1731 N N . ILE B 1 74 ? -2.801 9.789 0.91 1 98.94 74 ILE B N 1
ATOM 1732 C CA . ILE B 1 74 ? -2.227 10.352 2.129 1 98.94 74 ILE B CA 1
ATOM 1733 C C . ILE B 1 74 ? -0.729 10.055 2.178 1 98.94 74 ILE B C 1
ATOM 1735 O O . ILE B 1 74 ? -0.302 8.93 1.904 1 98.94 74 ILE B O 1
ATOM 1739 N N . TRP B 1 75 ? 0.094 11.062 2.459 1 98.94 75 TRP B N 1
ATOM 1740 C CA . TRP B 1 75 ? 1.52 10.766 2.551 1 98.94 75 TRP B CA 1
ATOM 1741 C C . TRP B 1 75 ? 2.223 11.742 3.486 1 98.94 75 TRP B C 1
ATOM 1743 O O . TRP B 1 75 ? 1.636 12.75 3.9 1 98.94 75 TRP B O 1
ATOM 1753 N N . SER B 1 76 ? 3.41 11.422 3.844 1 98.94 76 SER B N 1
ATOM 1754 C CA . SER B 1 76 ? 4.27 12.258 4.68 1 98.94 76 SER B CA 1
ATOM 1755 C C . SER B 1 76 ? 5.742 12.031 4.352 1 98.94 76 SER B C 1
ATOM 1757 O O . SER B 1 76 ? 6.199 10.891 4.266 1 98.94 76 SER B O 1
ATOM 1759 N N . PRO B 1 77 ? 6.449 13.117 4.109 1 98.88 77 PRO B N 1
ATOM 1760 C CA . PRO B 1 77 ? 7.902 12.969 4.035 1 98.88 77 PRO B CA 1
ATOM 1761 C C . PRO B 1 77 ? 8.531 12.617 5.383 1 98.88 77 PRO B C 1
ATOM 1763 O O . PRO B 1 77 ? 8.234 13.266 6.391 1 98.88 77 PRO B O 1
ATOM 1766 N N . VAL B 1 78 ? 9.484 11.602 5.383 1 98.75 78 VAL B N 1
ATOM 1767 C CA . VAL B 1 78 ? 9.977 11.164 6.68 1 98.75 78 VAL B CA 1
ATOM 1768 C C . VAL B 1 78 ? 11.5 11.273 6.719 1 98.75 78 VAL B C 1
ATOM 1770 O O . VAL B 1 78 ? 12.102 11.328 7.797 1 98.75 78 VAL B O 1
ATOM 1773 N N . LEU B 1 79 ? 12.18 11.375 5.566 1 98.81 79 LEU B N 1
ATOM 1774 C CA . LEU B 1 79 ? 13.641 11.453 5.562 1 98.81 79 LEU B CA 1
ATOM 1775 C C . LEU B 1 79 ? 14.148 11.984 4.227 1 98.81 79 LEU B C 1
ATOM 1777 O O . LEU B 1 79 ? 13.977 11.336 3.189 1 98.81 79 LEU B O 1
ATOM 1781 N N . PRO B 1 80 ? 14.82 13.133 4.188 1 98.62 80 PRO B N 1
ATOM 1782 C CA . PRO B 1 80 ? 15.43 13.609 2.943 1 98.62 80 PRO B CA 1
ATOM 1783 C C . PRO B 1 80 ? 16.625 12.766 2.508 1 98.62 80 PRO B C 1
ATOM 1785 O O . PRO B 1 80 ? 17.391 12.305 3.35 1 98.62 80 PRO B O 1
ATOM 1788 N N . LEU B 1 81 ? 16.766 12.562 1.276 1 98.5 81 LEU B N 1
ATOM 1789 C CA . LEU B 1 81 ? 17.906 11.867 0.671 1 98.5 81 LEU B CA 1
ATOM 1790 C C . LEU B 1 81 ? 18.875 12.859 0.055 1 98.5 81 LEU B C 1
ATOM 1792 O O . LEU B 1 81 ? 18.5 13.977 -0.313 1 98.5 81 LEU B O 1
ATOM 1796 N N . PRO B 1 82 ? 20.188 12.531 -0.059 1 97.75 82 PRO B N 1
ATOM 1797 C CA . PRO B 1 82 ? 20.812 11.234 0.207 1 97.75 82 PRO B CA 1
ATOM 1798 C C . PRO B 1 82 ? 21.219 11.062 1.668 1 97.75 82 PRO B C 1
ATOM 1800 O O . PRO B 1 82 ? 21.203 12.031 2.432 1 97.75 82 PRO B O 1
ATOM 1803 N N . VAL B 1 83 ? 21.406 9.836 2.045 1 97.94 83 VAL B N 1
ATOM 1804 C CA . VAL B 1 83 ? 22 9.477 3.328 1 97.94 83 VAL B CA 1
ATOM 1805 C C . VAL B 1 83 ? 23.25 8.625 3.1 1 97.94 83 VAL B C 1
ATOM 1807 O O . VAL B 1 83 ? 23.531 8.227 1.97 1 97.94 83 VAL B O 1
ATOM 1810 N N . ALA B 1 84 ? 24.031 8.336 4.137 1 94.69 84 ALA B N 1
ATOM 1811 C CA . ALA B 1 84 ? 25.328 7.676 4.02 1 94.69 84 ALA B CA 1
ATOM 1812 C C . ALA B 1 84 ? 25.172 6.219 3.596 1 94.69 84 ALA B C 1
ATOM 1814 O O . ALA B 1 84 ? 25.875 5.746 2.705 1 94.69 84 ALA B O 1
ATOM 1815 N N . ASP B 1 85 ? 24.281 5.473 4.156 1 97.88 85 ASP B N 1
ATOM 1816 C CA . ASP B 1 85 ? 24.094 4.059 3.852 1 97.88 85 ASP B CA 1
ATOM 1817 C C . ASP B 1 85 ? 22.703 3.805 3.264 1 97.88 85 ASP B C 1
ATOM 1819 O O . ASP B 1 85 ? 21.859 3.197 3.914 1 97.88 85 ASP B O 1
ATOM 1823 N N . GLU B 1 86 ? 22.609 4.094 1.991 1 98.56 86 GLU B N 1
ATOM 1824 C CA . GLU B 1 86 ? 21.312 4.008 1.323 1 98.56 86 GLU B CA 1
ATOM 1825 C C . GLU B 1 86 ? 20.906 2.555 1.099 1 98.56 86 GLU B C 1
ATOM 1827 O O . GLU B 1 86 ? 19.719 2.229 1.123 1 98.56 86 GLU B O 1
ATOM 1832 N N . LEU B 1 87 ? 21.891 1.668 0.823 1 98.69 87 LEU B N 1
ATOM 1833 C CA . LEU B 1 87 ? 21.547 0.259 0.644 1 98.69 87 LEU B CA 1
ATOM 1834 C C . LEU B 1 87 ? 20.844 -0.295 1.88 1 98.69 87 LEU B C 1
ATOM 1836 O O . LEU B 1 87 ? 19.797 -0.934 1.771 1 98.69 87 LEU B O 1
ATOM 1840 N N . ALA B 1 88 ? 21.422 -0.023 3.041 1 98.62 88 ALA B N 1
ATOM 1841 C CA . ALA B 1 88 ? 20.844 -0.49 4.293 1 98.62 88 ALA B CA 1
ATOM 1842 C C . ALA B 1 88 ? 19.484 0.151 4.535 1 98.62 88 ALA B C 1
ATOM 1844 O O . ALA B 1 88 ? 18.547 -0.515 4.984 1 98.62 88 ALA B O 1
ATOM 1845 N N . LEU B 1 89 ? 19.344 1.455 4.285 1 98.88 89 LEU B N 1
ATOM 1846 C CA . LEU B 1 89 ? 18.078 2.17 4.453 1 98.88 89 LEU B CA 1
ATOM 1847 C C . LEU B 1 89 ? 16.984 1.559 3.582 1 98.88 89 LEU B C 1
ATOM 1849 O O . LEU B 1 89 ? 15.898 1.241 4.07 1 98.88 89 LEU B O 1
ATOM 1853 N N . TYR B 1 90 ? 17.328 1.376 2.318 1 98.94 90 TYR B N 1
ATOM 1854 C CA . TYR B 1 90 ? 16.312 0.912 1.383 1 98.94 90 TYR B CA 1
ATOM 1855 C C . TYR B 1 90 ? 15.875 -0.514 1.709 1 98.94 90 TYR B C 1
ATOM 1857 O O . TYR B 1 90 ? 14.695 -0.847 1.618 1 98.94 90 TYR B O 1
ATOM 1865 N N . ARG B 1 91 ? 16.797 -1.359 2.074 1 98.88 91 ARG B N 1
ATOM 1866 C CA . ARG B 1 91 ? 16.438 -2.717 2.479 1 98.88 91 ARG B CA 1
ATOM 1867 C C . ARG B 1 91 ? 15.516 -2.703 3.691 1 98.88 91 ARG B C 1
ATOM 1869 O O . ARG B 1 91 ? 14.547 -3.463 3.746 1 98.88 91 ARG B O 1
ATOM 1876 N N . LYS B 1 92 ? 15.812 -1.854 4.648 1 98.88 92 LYS B N 1
ATOM 1877 C CA . LYS B 1 92 ? 14.977 -1.723 5.84 1 98.88 92 LYS B CA 1
ATOM 1878 C C . LYS B 1 92 ? 13.562 -1.296 5.473 1 98.88 92 LYS B C 1
ATOM 1880 O O . LYS B 1 92 ? 12.586 -1.883 5.945 1 98.88 92 LYS B O 1
ATOM 1885 N N . LEU B 1 93 ? 13.469 -0.286 4.633 1 98.94 93 LEU B N 1
ATOM 1886 C CA . LEU B 1 93 ? 12.164 0.242 4.242 1 98.94 93 LEU B CA 1
ATOM 1887 C C . LEU B 1 93 ? 11.344 -0.823 3.521 1 98.94 93 LEU B C 1
ATOM 1889 O O . LEU B 1 93 ? 10.148 -0.982 3.797 1 98.94 93 LEU B O 1
ATOM 1893 N N . LEU B 1 94 ? 11.969 -1.598 2.596 1 98.94 94 LEU B N 1
ATOM 1894 C CA . LEU B 1 94 ? 11.266 -2.625 1.834 1 98.94 94 LEU B CA 1
ATOM 1895 C C . LEU B 1 94 ? 10.875 -3.793 2.732 1 98.94 94 LEU B C 1
ATOM 1897 O O . LEU B 1 94 ? 9.828 -4.418 2.523 1 98.94 94 LEU B O 1
ATOM 1901 N N . THR B 1 95 ? 11.664 -4.043 3.707 1 98.94 95 THR B N 1
ATOM 1902 C CA . THR B 1 95 ? 11.336 -5.078 4.68 1 98.94 95 THR B CA 1
ATOM 1903 C C . THR B 1 95 ? 10.148 -4.652 5.539 1 98.94 95 THR B C 1
ATOM 1905 O O . THR B 1 95 ? 9.234 -5.441 5.781 1 98.94 95 THR B O 1
ATOM 1908 N N . LEU B 1 96 ? 10.133 -3.41 5.969 1 98.88 96 LEU B N 1
ATOM 1909 C CA . LEU B 1 96 ? 9 -2.883 6.727 1 98.88 96 LEU B CA 1
ATOM 1910 C C . LEU B 1 96 ? 7.723 -2.912 5.895 1 98.88 96 LEU B C 1
ATOM 1912 O O . LEU B 1 96 ? 6.633 -3.119 6.426 1 98.88 96 LEU B O 1
ATOM 1916 N N . ASN B 1 97 ? 7.848 -2.711 4.562 1 98.94 97 ASN B N 1
ATOM 1917 C CA . ASN B 1 97 ? 6.711 -2.646 3.646 1 98.94 97 ASN B CA 1
ATOM 1918 C C . ASN B 1 97 ? 5.996 -3.988 3.543 1 98.94 97 ASN B C 1
ATOM 1920 O O . ASN B 1 97 ? 4.895 -4.07 2.998 1 98.94 97 ASN B O 1
ATOM 1924 N N . TRP B 1 98 ? 6.566 -5.027 4.031 1 98.31 98 TRP B N 1
ATOM 1925 C CA . TRP B 1 98 ? 5.82 -6.281 4.004 1 98.31 98 TRP B CA 1
ATOM 1926 C C . TRP B 1 98 ? 4.523 -6.16 4.797 1 98.31 98 TRP B C 1
ATOM 1928 O O . TRP B 1 98 ? 3.479 -5.82 4.238 1 98.31 98 TRP B O 1
ATOM 1938 N N . LEU B 1 99 ? 4.555 -6.293 6.066 1 96.62 99 LEU B N 1
ATOM 1939 C CA . LEU B 1 99 ? 3.262 -6.258 6.742 1 96.62 99 LEU B CA 1
ATOM 1940 C C . LEU B 1 99 ? 3.291 -5.293 7.918 1 96.62 99 LEU B C 1
ATOM 1942 O O . LEU B 1 99 ? 2.244 -4.961 8.484 1 96.62 99 LEU B O 1
ATOM 1946 N N . THR B 1 100 ? 4.395 -4.629 8.164 1 97.5 100 THR B N 1
ATOM 1947 C CA . THR B 1 100 ? 4.539 -3.766 9.328 1 97.5 100 THR B CA 1
ATOM 1948 C C . THR B 1 100 ? 3.84 -2.428 9.102 1 97.5 100 THR B C 1
ATOM 1950 O O . THR B 1 100 ? 3.471 -1.744 10.062 1 97.5 100 THR B O 1
ATOM 1953 N N . THR B 1 101 ? 3.576 -2.041 7.863 1 98.56 101 THR B N 1
ATOM 1954 C CA . THR B 1 101 ? 3.066 -0.711 7.547 1 98.56 101 THR B CA 1
ATOM 1955 C C . THR B 1 101 ? 1.563 -0.757 7.285 1 98.56 101 THR B C 1
ATOM 1957 O O . THR B 1 101 ? 0.978 0.226 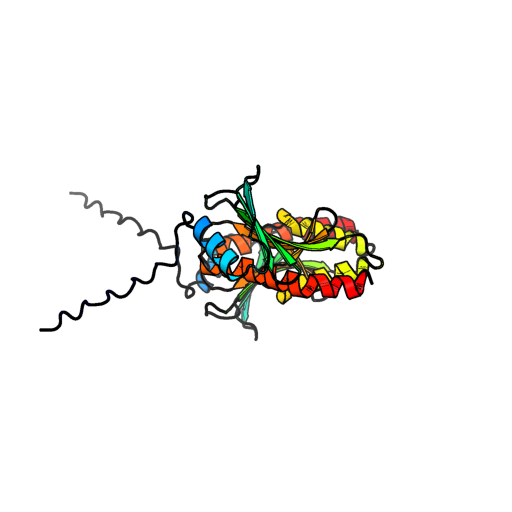6.828 1 98.56 101 THR B O 1
ATOM 1960 N N . PHE B 1 102 ? 0.951 -1.896 7.504 1 97.81 102 PHE B N 1
ATOM 1961 C CA . PHE B 1 102 ? -0.487 -2.051 7.316 1 97.81 102 PHE B CA 1
ATOM 1962 C C . PHE B 1 102 ? -0.895 -1.649 5.906 1 97.81 102 PHE B C 1
ATOM 1964 O O . PHE B 1 102 ? -0.369 -2.184 4.926 1 97.81 102 PHE B O 1
ATOM 1971 N N . GLU B 1 103 ? -1.866 -0.756 5.727 1 98.56 103 GLU B N 1
ATOM 1972 C CA . GLU B 1 103 ? -2.387 -0.35 4.426 1 98.56 103 GLU B CA 1
ATOM 1973 C C . GLU B 1 103 ? -1.515 0.73 3.795 1 98.56 103 GLU B C 1
ATOM 1975 O O . GLU B 1 103 ? -1.789 1.187 2.682 1 98.56 103 GLU B O 1
ATOM 1980 N N . ALA B 1 104 ? -0.479 1.14 4.473 1 98.94 104 ALA B N 1
ATOM 1981 C CA . ALA B 1 104 ? 0.467 2.117 3.943 1 98.94 104 ALA B CA 1
ATOM 1982 C C . ALA B 1 104 ? 1.782 1.451 3.549 1 98.94 104 ALA B C 1
ATOM 1984 O O . ALA B 1 104 ? 1.884 0.222 3.537 1 98.94 104 ALA B O 1
ATOM 1985 N N . HIS B 1 105 ? 2.705 2.225 2.992 1 98.94 105 HIS B N 1
ATOM 1986 C CA . HIS B 1 105 ? 4.035 1.719 2.674 1 98.94 105 HIS B CA 1
ATOM 1987 C C . HIS B 1 105 ? 5.023 2.861 2.463 1 98.94 105 HIS B C 1
ATOM 1989 O O . HIS B 1 105 ? 4.617 4.004 2.23 1 98.94 105 HIS B O 1
ATOM 1995 N N . PHE B 1 106 ? 6.277 2.516 2.633 1 99 106 PHE B N 1
ATOM 1996 C CA . PHE B 1 106 ? 7.336 3.467 2.328 1 99 106 PHE B CA 1
ATOM 1997 C C . PHE B 1 106 ? 7.602 3.521 0.828 1 99 106 PHE B C 1
ATOM 1999 O O . PHE B 1 106 ? 7.52 2.502 0.14 1 99 106 PHE B O 1
ATOM 2006 N N . ALA B 1 107 ? 7.949 4.68 0.368 1 99 107 ALA B N 1
ATOM 2007 C CA . ALA B 1 107 ? 8.289 4.965 -1.023 1 99 107 ALA B CA 1
ATOM 2008 C C . ALA B 1 107 ? 9.336 6.074 -1.116 1 99 107 ALA B C 1
ATOM 2010 O O . ALA B 1 107 ? 9.734 6.641 -0.098 1 99 107 ALA B O 1
ATOM 2011 N N . ILE B 1 108 ? 9.797 6.281 -2.297 1 98.94 108 ILE B N 1
ATOM 2012 C CA . ILE B 1 108 ? 10.672 7.422 -2.557 1 98.94 108 ILE B CA 1
ATOM 2013 C C . ILE B 1 108 ? 10.047 8.312 -3.629 1 98.94 108 ILE B C 1
ATOM 2015 O O . ILE B 1 108 ? 9.602 7.824 -4.672 1 98.94 108 ILE B O 1
ATOM 2019 N N . ALA B 1 109 ? 9.93 9.539 -3.385 1 98.75 109 ALA B N 1
ATOM 2020 C CA . ALA B 1 109 ? 9.5 10.586 -4.309 1 98.75 109 ALA B CA 1
ATOM 2021 C C . ALA B 1 109 ? 10.094 11.938 -3.926 1 98.75 109 ALA B C 1
ATOM 2023 O O . ALA B 1 109 ? 10.25 12.234 -2.74 1 98.75 109 ALA B O 1
ATOM 2024 N N . GLU B 1 110 ? 10.484 12.695 -4.941 1 98.06 110 GLU B N 1
ATOM 2025 C CA . GLU B 1 110 ? 11.031 14.031 -4.727 1 98.06 110 GLU B CA 1
ATOM 2026 C C . GLU B 1 110 ? 12.25 13.992 -3.811 1 98.06 110 GLU B C 1
ATOM 2028 O O . GLU B 1 110 ? 12.398 14.828 -2.918 1 98.06 110 GLU B O 1
ATOM 2033 N N . GLU B 1 111 ? 13.023 13.023 -3.916 1 98.38 111 GLU B N 1
ATOM 2034 C CA . GLU B 1 111 ? 14.273 12.828 -3.191 1 98.38 111 GLU B CA 1
ATOM 2035 C C . GLU B 1 111 ? 14.039 12.781 -1.684 1 98.38 111 GLU B C 1
ATOM 2037 O O . GLU B 1 111 ? 14.844 13.297 -0.908 1 98.38 111 GLU B O 1
ATOM 2042 N N . GLN B 1 112 ? 12.883 12.18 -1.326 1 98.5 112 GLN B N 1
ATOM 2043 C CA . GLN B 1 112 ? 12.508 11.93 0.061 1 98.5 112 GLN B CA 1
ATOM 2044 C C . GLN B 1 112 ? 11.938 10.531 0.232 1 98.5 112 GLN B C 1
ATOM 2046 O O . GLN B 1 112 ? 11.219 10.039 -0.642 1 98.5 112 GLN B O 1
ATOM 2051 N N . VAL B 1 113 ? 12.273 9.961 1.379 1 98.94 113 VAL B N 1
ATOM 2052 C CA . VAL B 1 113 ? 11.469 8.82 1.807 1 98.94 113 VAL B CA 1
ATOM 2053 C C . VAL B 1 113 ? 10.094 9.297 2.248 1 98.94 113 VAL B C 1
ATOM 2055 O O . VAL B 1 113 ? 9.977 10.219 3.055 1 98.94 113 VAL B O 1
ATOM 2058 N N . GLN B 1 114 ? 9.117 8.711 1.674 1 98.94 114 GLN B N 1
ATOM 2059 C CA . GLN B 1 114 ? 7.727 8.992 2.006 1 98.94 114 GLN B CA 1
ATOM 2060 C C . GLN B 1 114 ? 7.062 7.785 2.664 1 98.94 114 GLN B C 1
ATOM 2062 O O . GLN B 1 114 ? 7.398 6.641 2.355 1 98.94 114 GLN B O 1
ATOM 2067 N N . VAL B 1 115 ? 6.18 8.008 3.59 1 98.94 115 VAL B N 1
ATOM 2068 C CA . VAL B 1 115 ? 5.145 7.023 3.898 1 98.94 115 VAL B CA 1
ATOM 2069 C C . VAL B 1 115 ? 3.848 7.398 3.184 1 98.94 115 VAL B C 1
ATOM 2071 O O . VAL B 1 115 ? 3.43 8.562 3.209 1 98.94 115 VAL B O 1
ATOM 2074 N N . VAL B 1 116 ? 3.197 6.387 2.514 1 98.94 116 VAL B N 1
ATOM 2075 C CA . VAL B 1 116 ? 2.07 6.746 1.66 1 98.94 116 VAL B CA 1
ATOM 2076 C C . VAL B 1 116 ? 1.006 5.652 1.72 1 98.94 116 VAL B C 1
ATOM 2078 O O . VAL B 1 116 ? 1.327 4.477 1.885 1 98.94 116 VAL B O 1
ATOM 2081 N N . ALA B 1 117 ? -0.218 5.988 1.702 1 98.94 117 ALA B N 1
ATOM 2082 C CA . ALA B 1 117 ? -1.386 5.156 1.425 1 98.94 117 ALA B CA 1
ATOM 2083 C C . ALA B 1 117 ? -2.254 5.773 0.334 1 98.94 117 ALA B C 1
ATOM 2085 O O . ALA B 1 117 ? -2.477 6.988 0.321 1 98.94 117 ALA B O 1
ATOM 2086 N N . SER B 1 118 ? -2.697 4.977 -0.613 1 98.75 118 SER B N 1
ATOM 2087 C CA . SER B 1 118 ? -3.512 5.469 -1.721 1 98.75 118 SER B CA 1
ATOM 2088 C C . SER B 1 118 ? -4.535 4.426 -2.156 1 98.75 118 SER B C 1
ATOM 2090 O O . SER B 1 118 ? -4.227 3.234 -2.225 1 98.75 118 SER B O 1
ATOM 2092 N N . ARG B 1 119 ? -5.695 4.828 -2.396 1 98.38 119 ARG B N 1
ATOM 2093 C CA . ARG B 1 119 ? -6.727 3.945 -2.93 1 98.38 119 ARG B CA 1
ATOM 2094 C C . ARG B 1 119 ? -7.781 4.738 -3.697 1 98.38 119 ARG B C 1
ATOM 2096 O O . ARG B 1 119 ? -7.934 5.941 -3.486 1 98.38 119 ARG B O 1
ATOM 2103 N N . THR B 1 120 ? -8.5 4.07 -4.582 1 97.94 120 THR B N 1
ATOM 2104 C CA . THR B 1 120 ? -9.656 4.668 -5.242 1 97.94 120 THR B CA 1
ATOM 2105 C C . THR B 1 120 ? -10.773 4.926 -4.242 1 97.94 120 THR B C 1
ATOM 2107 O O . THR B 1 120 ? -10.789 4.344 -3.154 1 97.94 120 THR B O 1
ATOM 2110 N N . LEU B 1 121 ? -11.719 5.73 -4.688 1 97.44 121 LEU B N 1
ATOM 2111 C CA . LEU B 1 121 ? -12.805 6.129 -3.793 1 97.44 121 LEU B CA 1
ATOM 2112 C C . LEU B 1 121 ? -13.945 5.117 -3.836 1 97.44 121 LEU B C 1
ATOM 2114 O O . LEU B 1 121 ? -14.828 5.137 -2.979 1 97.44 121 LEU B O 1
ATOM 2118 N N . GLY B 1 122 ? -13.883 4.277 -4.82 1 95.56 122 GLY B N 1
ATOM 2119 C CA . GLY B 1 122 ? -14.953 3.289 -4.891 1 95.56 122 GLY B CA 1
ATOM 2120 C C . GLY B 1 122 ? -15.102 2.479 -3.619 1 95.56 122 GLY B C 1
ATOM 2121 O O . GLY B 1 122 ? -14.141 1.87 -3.146 1 95.56 122 GLY B O 1
ATOM 2122 N N . GLY B 1 123 ? -16.266 2.492 -3.002 1 93.94 123 GLY B N 1
ATOM 2123 C CA . GLY B 1 123 ? -16.562 1.664 -1.845 1 93.94 123 GLY B CA 1
ATOM 2124 C C . GLY B 1 123 ? -15.953 2.186 -0.561 1 93.94 123 GLY B C 1
ATOM 2125 O O . GLY B 1 123 ? -16.047 1.539 0.485 1 93.94 123 GLY B O 1
ATOM 2126 N N . ILE B 1 124 ? -15.344 3.303 -0.597 1 96.56 124 ILE B N 1
ATOM 2127 C CA . ILE B 1 124 ? -14.617 3.781 0.575 1 96.56 124 ILE B CA 1
ATOM 2128 C C . ILE B 1 124 ? -15.609 4.203 1.658 1 96.56 124 ILE B C 1
ATOM 2130 O O . ILE B 1 124 ? -16.656 4.797 1.36 1 96.56 124 ILE B O 1
ATOM 2134 N N . THR B 1 125 ? -15.289 3.857 2.953 1 96.25 125 THR B N 1
ATOM 2135 C CA . THR B 1 125 ? -16.125 4.234 4.09 1 96.25 125 THR B CA 1
ATOM 2136 C C . THR B 1 125 ? -15.445 5.316 4.926 1 96.25 125 THR B C 1
ATOM 2138 O O . THR B 1 125 ? -14.242 5.555 4.781 1 96.25 125 THR B O 1
ATOM 2141 N N . ALA B 1 126 ? -16.25 5.945 5.758 1 96.81 126 ALA B N 1
ATOM 2142 C CA . ALA B 1 126 ? -15.711 6.922 6.699 1 96.81 126 ALA B CA 1
ATOM 2143 C C . ALA B 1 126 ? -14.641 6.297 7.582 1 96.81 126 ALA B C 1
ATOM 2145 O O . ALA B 1 126 ? -13.609 6.926 7.863 1 96.81 126 ALA B O 1
ATOM 2146 N N . GLY B 1 127 ? -14.914 5.043 8.031 1 96.75 127 GLY B N 1
ATOM 2147 C CA . GLY B 1 127 ? -13.945 4.328 8.852 1 96.75 127 GLY B CA 1
ATOM 2148 C C . GLY B 1 127 ? -12.625 4.105 8.148 1 96.75 127 GLY B C 1
ATOM 2149 O O . GLY B 1 127 ? -11.562 4.227 8.766 1 96.75 127 GLY B O 1
ATOM 2150 N N . GLU B 1 128 ? -12.68 3.812 6.891 1 97.31 128 GLU B N 1
ATOM 2151 C CA . GLU B 1 128 ? -11.461 3.588 6.117 1 97.31 128 GLU B CA 1
ATOM 2152 C C . GLU B 1 128 ? -10.68 4.887 5.926 1 97.31 128 GLU B C 1
ATOM 2154 O O . GLU B 1 128 ? -9.453 4.891 5.992 1 97.31 128 GLU B O 1
ATOM 2159 N N . ILE B 1 129 ? -11.383 5.961 5.641 1 98.44 129 ILE B N 1
ATOM 2160 C CA . ILE B 1 129 ? -10.734 7.258 5.52 1 98.44 129 ILE B CA 1
ATOM 2161 C C . ILE B 1 129 ? -10.008 7.594 6.816 1 98.44 129 ILE B C 1
ATOM 2163 O O . ILE B 1 129 ? -8.82 7.949 6.801 1 98.44 129 ILE B O 1
ATOM 2167 N N . SER B 1 130 ? -10.695 7.461 7.883 1 98.38 130 SER B N 1
ATOM 2168 C CA . SER B 1 130 ? -10.109 7.719 9.195 1 98.38 130 SER B CA 1
ATOM 2169 C C . SER B 1 130 ? -8.906 6.824 9.445 1 98.38 130 SER B C 1
ATOM 2171 O O . SER B 1 130 ? -7.867 7.293 9.922 1 98.38 130 SER B O 1
ATOM 2173 N N . ARG B 1 131 ? -9.023 5.613 9.117 1 98.06 131 ARG B N 1
ATOM 2174 C CA . ARG B 1 131 ? -7.969 4.633 9.359 1 98.06 131 ARG B CA 1
ATOM 2175 C C . ARG B 1 131 ? -6.719 4.961 8.555 1 98.06 131 ARG B C 1
ATOM 2177 O O . ARG B 1 131 ? -5.609 4.988 9.094 1 98.06 131 ARG B O 1
ATOM 2184 N N . LEU B 1 132 ? -6.871 5.227 7.262 1 98.75 132 LEU B N 1
ATOM 2185 C CA . LEU B 1 132 ? -5.719 5.477 6.402 1 98.75 132 LEU B CA 1
ATOM 2186 C C . LEU B 1 132 ? -4.969 6.727 6.848 1 98.75 132 LEU B C 1
ATOM 2188 O O . LEU B 1 132 ? -3.736 6.73 6.902 1 98.75 132 LEU B O 1
ATOM 2192 N N . ILE B 1 133 ? -5.676 7.777 7.18 1 98.88 133 ILE B N 1
ATOM 2193 C CA . ILE B 1 133 ? -5.043 9.016 7.633 1 98.88 133 ILE B CA 1
ATOM 2194 C C . ILE B 1 133 ? -4.289 8.758 8.938 1 98.88 133 ILE B C 1
ATOM 2196 O O . ILE B 1 133 ? -3.137 9.172 9.078 1 98.88 133 ILE B O 1
ATOM 2200 N N . THR B 1 134 ? -4.895 8.016 9.828 1 98.81 134 THR B N 1
ATOM 2201 C CA . THR B 1 134 ? -4.293 7.734 11.125 1 98.81 134 THR B CA 1
ATOM 2202 C C . THR B 1 134 ? -3.043 6.875 10.961 1 98.81 134 THR B C 1
ATOM 2204 O O . THR B 1 134 ? -2.025 7.125 11.617 1 98.81 134 THR B O 1
ATOM 2207 N N . ILE B 1 135 ? -3.09 5.898 10.109 1 98.81 135 ILE B N 1
ATOM 2208 C CA . ILE B 1 135 ? -1.962 5 9.891 1 98.81 135 ILE B CA 1
ATOM 2209 C C . ILE B 1 135 ? -0.763 5.793 9.375 1 98.81 135 ILE B C 1
ATOM 2211 O O . ILE B 1 135 ? 0.337 5.691 9.922 1 98.81 135 ILE B O 1
ATOM 2215 N N . VAL B 1 136 ? -0.979 6.621 8.367 1 98.94 136 VAL B N 1
ATOM 2216 C CA . VAL B 1 136 ? 0.123 7.375 7.777 1 98.94 136 VAL B CA 1
ATOM 2217 C C . VAL B 1 136 ? 0.672 8.375 8.797 1 98.94 136 VAL B C 1
ATOM 2219 O O . VAL B 1 136 ? 1.888 8.508 8.953 1 98.94 136 VAL B O 1
ATOM 2222 N N . ALA B 1 137 ? -0.191 9.047 9.5 1 98.81 137 ALA B N 1
ATOM 2223 C CA . ALA B 1 137 ? 0.237 10.023 10.5 1 98.81 137 ALA B CA 1
ATOM 2224 C C . ALA B 1 137 ? 1.08 9.359 11.586 1 98.81 137 ALA B C 1
ATOM 2226 O O . ALA B 1 137 ? 2.131 9.883 11.969 1 98.81 137 ALA B O 1
ATOM 2227 N N . THR B 1 138 ? 0.661 8.227 12.07 1 98.75 138 THR B N 1
ATOM 2228 C CA . THR B 1 138 ? 1.326 7.523 13.156 1 98.75 138 THR B CA 1
ATOM 2229 C C . THR B 1 138 ? 2.674 6.969 12.703 1 98.75 138 THR B C 1
ATOM 2231 O O . THR B 1 138 ? 3.684 7.141 13.383 1 98.75 138 THR B O 1
ATOM 2234 N N . LEU B 1 139 ? 2.701 6.336 11.516 1 98.88 139 LEU B N 1
ATOM 2235 C CA . LEU B 1 139 ? 3.955 5.809 10.984 1 98.88 139 LEU B CA 1
ATOM 2236 C C . LEU B 1 139 ? 4.953 6.934 10.742 1 98.88 139 LEU B C 1
ATOM 2238 O O . LEU B 1 139 ? 6.141 6.793 11.047 1 98.88 139 LEU B O 1
ATOM 2242 N N . ALA B 1 140 ? 4.441 8 10.164 1 98.88 140 ALA B N 1
ATOM 2243 C CA . ALA B 1 140 ? 5.312 9.133 9.883 1 98.88 140 ALA B CA 1
ATOM 2244 C C . ALA B 1 140 ? 5.934 9.68 11.172 1 98.88 140 ALA B C 1
ATOM 2246 O O . ALA B 1 140 ? 7.145 9.914 11.227 1 98.88 140 ALA B O 1
ATOM 2247 N N . ASP B 1 141 ? 5.164 9.906 12.141 1 98.56 141 ASP B N 1
ATOM 2248 C CA . ASP B 1 141 ? 5.648 10.422 13.414 1 98.56 141 ASP B CA 1
ATOM 2249 C C . ASP B 1 141 ? 6.633 9.445 14.062 1 98.56 141 ASP B C 1
ATOM 2251 O O . ASP B 1 141 ? 7.625 9.867 14.664 1 98.56 141 ASP B O 1
ATOM 2255 N N . ASP B 1 142 ? 6.398 8.172 13.961 1 98.31 142 ASP B N 1
ATOM 2256 C CA . ASP B 1 142 ? 7.246 7.137 14.555 1 98.31 142 ASP B CA 1
ATOM 2257 C C . ASP B 1 142 ? 8.594 7.059 13.836 1 98.31 142 ASP B C 1
ATOM 2259 O O . ASP B 1 142 ? 9.633 6.879 14.477 1 98.31 142 ASP B O 1
ATOM 2263 N N . TYR B 1 143 ? 8.562 7.23 12.508 1 98.56 143 TYR B N 1
ATOM 2264 C CA . TYR B 1 143 ? 9.75 6.84 11.758 1 98.56 143 TYR B CA 1
ATOM 2265 C C . TYR B 1 143 ? 10.531 8.062 11.305 1 98.56 143 TYR B C 1
ATOM 2267 O O . TYR B 1 143 ? 11.703 7.957 10.93 1 98.56 143 TYR B O 1
ATOM 2275 N N . ASP B 1 144 ? 9.93 9.289 11.266 1 98.06 144 ASP B N 1
ATOM 2276 C CA . ASP B 1 144 ? 10.672 10.461 10.812 1 98.06 144 ASP B CA 1
ATOM 2277 C C . ASP B 1 144 ? 11.891 10.711 11.703 1 98.06 144 ASP B C 1
ATOM 2279 O O . ASP B 1 144 ? 13.016 10.836 11.211 1 98.06 144 ASP B O 1
ATOM 2283 N N . ASP B 1 145 ? 11.789 10.602 13.023 1 96.94 145 ASP B N 1
ATOM 2284 C CA . ASP B 1 145 ? 12.898 10.82 13.945 1 96.94 145 ASP B CA 1
ATOM 2285 C C . ASP B 1 145 ? 13.805 9.594 14.008 1 96.94 145 ASP B C 1
ATOM 2287 O O . ASP B 1 145 ? 15.031 9.719 14.039 1 96.94 145 ASP B O 1
ATOM 2291 N N . ALA B 1 146 ? 13.242 8.414 14.016 1 97.75 146 ALA B N 1
ATOM 2292 C CA . ALA B 1 146 ? 14 7.176 14.148 1 97.75 146 ALA B CA 1
ATOM 2293 C C . ALA B 1 146 ? 14.938 6.98 12.961 1 97.75 146 ALA B C 1
ATOM 2295 O O . ALA B 1 146 ? 16.094 6.613 13.133 1 97.75 146 ALA B O 1
ATOM 2296 N N . LEU B 1 147 ? 14.445 7.215 11.766 1 98.5 147 LEU B N 1
ATOM 2297 C CA . LEU B 1 147 ? 15.258 7.039 10.562 1 98.5 147 LEU B CA 1
ATOM 2298 C C . LEU B 1 147 ? 16.344 8.102 10.484 1 98.5 147 LEU B C 1
ATOM 2300 O O . LEU B 1 147 ? 17.469 7.824 10.047 1 98.5 147 LEU B O 1
ATOM 2304 N N . ARG B 1 148 ? 16 9.305 10.891 1 97.56 148 ARG B N 1
ATOM 2305 C CA . ARG B 1 148 ? 17 10.367 10.922 1 97.56 148 ARG B CA 1
ATOM 2306 C C . ARG B 1 148 ? 18.156 10.016 11.867 1 97.56 148 ARG B C 1
ATOM 2308 O O . ARG B 1 148 ? 19.328 10.18 11.516 1 97.56 148 ARG B O 1
ATOM 2315 N N . ALA B 1 149 ? 17.812 9.562 13.031 1 97.56 149 ALA B N 1
ATOM 2316 C CA . ALA B 1 149 ? 18.812 9.188 14.023 1 97.56 149 ALA B CA 1
ATOM 2317 C C . ALA B 1 149 ? 19.703 8.062 13.508 1 97.56 149 ALA B C 1
ATOM 2319 O O . ALA B 1 149 ? 20.922 8.07 13.719 1 97.56 149 ALA B O 1
ATOM 2320 N N . GLU B 1 150 ? 19.141 7.16 12.797 1 97.88 150 GLU B N 1
ATOM 2321 C CA . GLU B 1 150 ? 19.859 5.961 12.367 1 97.88 150 GLU B CA 1
ATOM 2322 C C . GLU B 1 150 ? 20.688 6.234 11.109 1 97.88 150 GLU B C 1
ATOM 2324 O O . GLU B 1 150 ? 21.781 5.691 10.953 1 97.88 150 GLU B O 1
ATOM 2329 N N . PHE B 1 151 ? 20.219 7.133 10.266 1 98.06 151 PHE B N 1
ATOM 2330 C CA . PHE B 1 151 ? 20.828 7.172 8.945 1 98.06 151 PHE B CA 1
ATOM 2331 C C . PHE B 1 151 ? 21.391 8.555 8.648 1 98.06 151 PHE B C 1
ATOM 2333 O O . PHE B 1 151 ? 22.172 8.727 7.707 1 98.06 151 PHE B O 1
ATOM 2340 N N . LYS B 1 152 ? 21.109 9.578 9.258 1 92.5 152 LYS B N 1
ATOM 2341 C CA . LYS B 1 152 ? 21.625 10.922 9.023 1 92.5 152 LYS B CA 1
ATOM 2342 C C . LYS B 1 152 ? 22.422 11.422 10.227 1 92.5 152 LYS B C 1
ATOM 2344 O O . LYS B 1 152 ? 23.25 12.328 10.102 1 92.5 152 LYS B O 1
ATOM 2349 N N . GLY B 1 153 ? 22.344 10.852 11.352 1 80.56 153 GLY B N 1
ATOM 2350 C CA . GLY B 1 153 ? 23.078 11.273 12.531 1 80.56 153 GLY B CA 1
ATOM 2351 C C . GLY B 1 153 ? 22.547 12.547 13.148 1 80.56 153 GLY B C 1
ATOM 2352 O O . GLY B 1 153 ? 21.812 13.297 12.492 1 80.56 153 GLY B O 1
#

pLDDT: mean 89.84, std 18.98, range [29.16, 99.0]

Nearest PDB structures (foldseek):
  2plg-assembly1_A  TM=8.961E-01  e=9.550E-27  Synechococcus elongatus
  2plg-assembly1_B  TM=9.370E-01  e=2.392E-25  Synechococcus elongatus
  3kxy-assembly1_G  TM=6.836E-01  e=7.205E-05  Pseudomonas aeruginosa
  4g6t-assembly1_A  TM=6.652E-01  e=2.581E-04  Pseudomonas syringae pv. tomato str. DC3000
  3epu-assembly1_A  TM=6.226E-01  e=8.759E-03  Salmonella enterica subsp. enterica serovar Typhimurium

Radius of gyration: 21.88 Å; Cα contacts (8 Å, |Δi|>4): 572; chains: 2; bounding box: 78×51×56 Å

Organism: Thermosynechococcus vestitus (strain NIES-2133 / IAM M-273 / BP-1) (NCBI:txid197221)

InterPro domains:
  IPR019660 Putative sensory transduction regulator YbjN [PF10722] (23-148)